Protein AF-A0A3B8Z6B5-F1 (afdb_monomer)

Radius of gyration: 19.84 Å; Cα contacts (8 Å, |Δi|>4): 129; chains: 1; bounding box: 54×41×49 Å

Structure (mmCIF, N/CA/C/O backbone):
data_AF-A0A3B8Z6B5-F1
#
_entry.id   AF-A0A3B8Z6B5-F1
#
loop_
_atom_site.group_PDB
_atom_site.id
_atom_site.type_symbol
_atom_site.label_atom_id
_atom_site.label_alt_id
_atom_site.label_comp_id
_atom_site.label_asym_id
_atom_site.label_entity_id
_atom_site.label_seq_id
_atom_site.pdbx_PDB_ins_code
_atom_site.Cartn_x
_atom_site.Cartn_y
_atom_site.Cartn_z
_atom_site.occupancy
_atom_site.B_iso_or_equiv
_atom_site.auth_seq_id
_atom_site.auth_comp_id
_atom_site.auth_asym_id
_atom_site.auth_atom_id
_atom_site.pdbx_PDB_model_num
ATOM 1 N N . MET A 1 1 ? -15.706 -5.676 -3.535 1.00 61.31 1 MET A N 1
ATOM 2 C CA . MET A 1 1 ? -16.116 -7.098 -3.454 1.00 61.31 1 MET A CA 1
ATOM 3 C C . MET A 1 1 ? -15.488 -7.810 -2.257 1.00 61.31 1 MET A C 1
ATOM 5 O O . MET A 1 1 ? -16.247 -8.279 -1.426 1.00 61.31 1 MET A O 1
ATOM 9 N N . LEU A 1 2 ? -14.161 -7.797 -2.070 1.00 80.50 2 LEU A N 1
ATOM 10 C CA . LEU A 1 2 ? -13.536 -8.385 -0.868 1.00 80.50 2 LEU A CA 1
ATOM 11 C C . LEU A 1 2 ? -13.937 -7.694 0.450 1.00 80.50 2 LEU A C 1
ATOM 13 O O . LEU A 1 2 ? -14.230 -8.382 1.418 1.00 80.50 2 LEU A O 1
ATOM 17 N N . CYS A 1 3 ? -14.036 -6.357 0.493 1.00 80.69 3 CYS A N 1
ATOM 18 C CA . CYS A 1 3 ? -14.502 -5.658 1.704 1.00 80.69 3 CYS A CA 1
ATOM 19 C C . CYS A 1 3 ? -15.903 -6.103 2.132 1.00 80.69 3 CYS A C 1
ATOM 21 O O . CYS A 1 3 ? -16.127 -6.337 3.308 1.00 80.69 3 CYS A O 1
ATOM 23 N N . SER A 1 4 ? -16.827 -6.268 1.180 1.00 81.50 4 SER A N 1
ATOM 24 C CA . SER A 1 4 ? -18.154 -6.806 1.489 1.00 81.50 4 SER A CA 1
ATOM 25 C C . SER A 1 4 ? -18.060 -8.254 1.954 1.00 81.50 4 SER A C 1
ATOM 27 O O . SER A 1 4 ? -18.648 -8.565 2.973 1.00 81.50 4 SER A O 1
ATOM 29 N N . PHE A 1 5 ? -17.252 -9.105 1.317 1.00 85.31 5 PHE A N 1
ATOM 30 C CA . PHE A 1 5 ? -17.052 -10.479 1.789 1.00 85.31 5 PHE A CA 1
ATOM 31 C C . PHE A 1 5 ? -16.578 -10.552 3.256 1.00 85.31 5 PHE A C 1
ATOM 33 O O . PHE A 1 5 ? -17.102 -11.354 4.018 1.00 85.31 5 PHE A O 1
ATOM 40 N N . TYR A 1 6 ? -15.645 -9.688 3.677 1.00 86.25 6 TYR A N 1
ATOM 41 C CA . TYR A 1 6 ? -15.136 -9.673 5.056 1.00 86.25 6 TYR A CA 1
ATOM 42 C C . TYR A 1 6 ? -16.019 -8.917 6.069 1.00 86.25 6 TYR A C 1
ATOM 44 O O . TYR A 1 6 ? -15.895 -9.169 7.264 1.00 86.25 6 TYR A O 1
ATOM 52 N N . LEU A 1 7 ? -16.877 -7.987 5.630 1.00 82.81 7 LEU A N 1
ATOM 53 C CA . LEU A 1 7 ? -17.660 -7.098 6.512 1.00 82.81 7 LEU A CA 1
ATOM 54 C C . LEU A 1 7 ? -19.180 -7.325 6.454 1.00 82.81 7 LEU A C 1
ATOM 56 O O . LEU A 1 7 ? -19.905 -6.725 7.242 1.00 82.81 7 LEU A O 1
ATOM 60 N N . SER A 1 8 ? -19.673 -8.169 5.541 1.00 75.25 8 SER A N 1
ATOM 61 C CA . SER A 1 8 ? -21.105 -8.312 5.221 1.00 75.25 8 SER A CA 1
ATOM 62 C C . SER A 1 8 ? -21.991 -8.653 6.417 1.00 75.25 8 SER A C 1
ATOM 64 O O . SER A 1 8 ? -23.180 -8.350 6.370 1.00 75.25 8 SER A O 1
ATOM 66 N N . GLU A 1 9 ? -21.466 -9.311 7.449 1.00 70.19 9 GLU A N 1
ATOM 67 C CA . GLU A 1 9 ? -22.266 -9.666 8.628 1.00 70.19 9 GLU A CA 1
ATOM 68 C C . GLU A 1 9 ? -22.313 -8.563 9.690 1.00 70.19 9 GLU A C 1
ATOM 70 O O . GLU A 1 9 ? -23.206 -8.566 10.532 1.00 70.19 9 GLU A O 1
ATOM 75 N N . THR A 1 10 ? -21.375 -7.614 9.670 1.00 72.19 10 THR A N 1
ATOM 76 C CA . THR A 1 10 ? -21.181 -6.660 10.774 1.00 72.19 10 THR A CA 1
ATOM 77 C C . THR A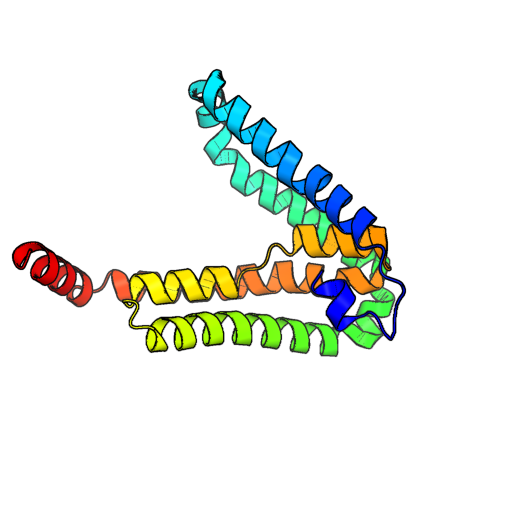 1 10 ? -21.439 -5.212 10.382 1.00 72.19 10 THR A C 1
ATOM 79 O O . THR A 1 10 ? -21.802 -4.410 11.242 1.00 72.19 10 THR A O 1
ATOM 82 N N . VAL A 1 11 ? -21.278 -4.856 9.103 1.00 78.62 11 VAL A N 1
ATOM 83 C CA . VAL A 1 11 ? -21.430 -3.481 8.611 1.00 78.62 11 VAL A CA 1
ATOM 84 C C . VAL A 1 11 ? -22.088 -3.483 7.232 1.00 78.62 11 VAL A C 1
ATOM 86 O O . VAL A 1 11 ? -21.714 -4.254 6.350 1.00 78.62 11 VAL A O 1
ATOM 89 N N . ALA A 1 12 ? -23.049 -2.581 7.012 1.00 77.69 12 ALA A N 1
ATOM 90 C CA . ALA A 1 12 ? -23.616 -2.360 5.686 1.00 77.69 12 ALA A CA 1
ATOM 91 C C . ALA A 1 12 ? -22.547 -1.762 4.753 1.00 77.69 12 ALA A C 1
ATOM 93 O O . ALA A 1 12 ? -22.037 -0.673 5.005 1.00 77.69 12 ALA A O 1
ATOM 94 N N . VAL A 1 13 ? -22.202 -2.476 3.678 1.00 81.88 13 VAL A N 1
ATOM 95 C CA . VAL A 1 13 ? -21.184 -2.046 2.706 1.00 81.88 13 VAL A CA 1
ATOM 96 C C . VAL A 1 13 ? -21.843 -1.667 1.384 1.00 81.88 13 VAL A C 1
ATOM 98 O O . VAL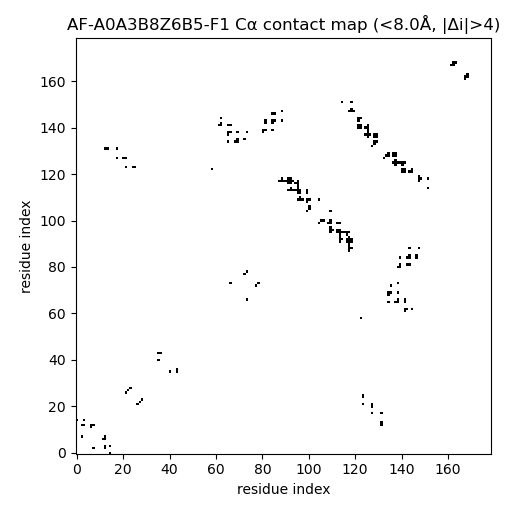 A 1 13 ? -22.374 -2.531 0.683 1.00 81.88 13 VAL A O 1
ATOM 101 N N . ASP A 1 14 ? -21.736 -0.396 0.992 1.00 87.00 14 ASP A N 1
ATOM 102 C CA . ASP A 1 14 ? -22.133 0.068 -0.341 1.00 87.00 14 ASP A CA 1
ATOM 103 C C . ASP A 1 14 ? -21.086 -0.336 -1.391 1.00 87.00 14 ASP A C 1
ATOM 105 O O . ASP A 1 14 ? -20.176 0.410 -1.754 1.00 87.00 14 ASP A O 1
ATOM 109 N N . THR A 1 15 ? -21.187 -1.579 -1.862 1.00 87.50 15 THR A N 1
ATOM 110 C CA . THR A 1 15 ? -20.218 -2.152 -2.808 1.00 87.50 15 THR A CA 1
ATOM 111 C C . THR A 1 15 ? -20.146 -1.407 -4.135 1.00 87.50 15 THR A C 1
ATOM 113 O O . THR A 1 15 ? -19.053 -1.273 -4.693 1.00 87.50 15 THR A O 1
ATOM 116 N N . LEU A 1 16 ? -21.291 -0.945 -4.640 1.00 90.19 16 LEU A N 1
ATOM 117 C CA . LEU A 1 16 ? -21.377 -0.260 -5.921 1.00 90.19 16 LEU A CA 1
ATOM 118 C C . LEU A 1 16 ? -20.874 1.177 -5.784 1.00 90.19 16 LEU A C 1
ATOM 120 O O . LEU A 1 16 ? -20.071 1.605 -6.612 1.00 90.19 16 LEU A O 1
ATOM 124 N 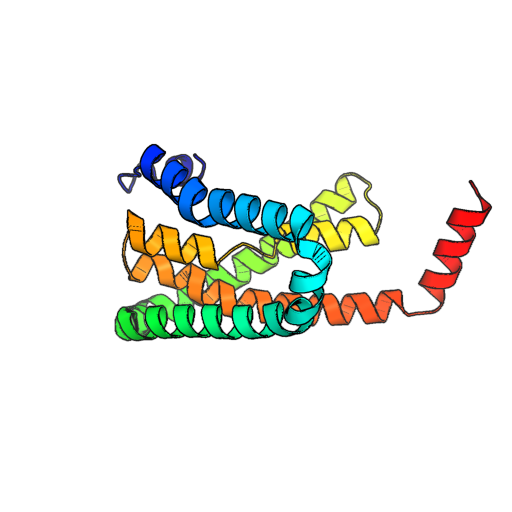N . GLY A 1 17 ? -21.235 1.872 -4.701 1.00 90.75 17 GLY A N 1
ATOM 125 C CA . GLY A 1 17 ? -20.665 3.173 -4.364 1.00 90.75 17 GLY A CA 1
ATOM 126 C C . GLY A 1 17 ? -19.146 3.116 -4.222 1.00 90.75 17 GLY A C 1
ATOM 127 O O . GLY A 1 17 ? -18.446 3.887 -4.875 1.00 90.75 17 GLY A O 1
ATOM 128 N N . MET A 1 18 ? -18.606 2.147 -3.474 1.00 91.38 18 MET A N 1
ATOM 129 C CA . MET A 1 18 ? -17.153 1.976 -3.339 1.00 91.38 18 MET A CA 1
ATOM 130 C C . MET A 1 18 ? -16.462 1.739 -4.689 1.00 91.38 18 MET A C 1
ATOM 132 O O . MET A 1 18 ? -15.394 2.296 -4.935 1.00 91.38 18 MET A O 1
ATOM 136 N N . LEU A 1 19 ? -17.053 0.935 -5.581 1.00 92.56 19 LEU A N 1
AT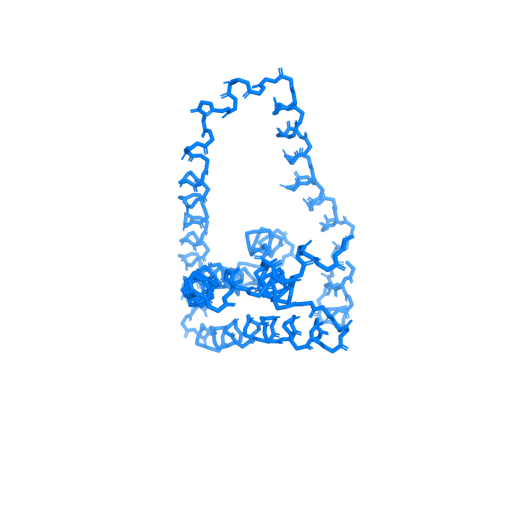OM 137 C CA . LEU A 1 19 ? -16.502 0.689 -6.919 1.00 92.56 19 LEU A CA 1
ATOM 138 C C . LEU A 1 19 ? -16.488 1.965 -7.777 1.00 92.56 19 LEU A C 1
ATOM 140 O O . LEU A 1 19 ? -15.491 2.248 -8.452 1.00 92.56 19 LEU A O 1
ATOM 144 N N . LEU A 1 20 ? -17.573 2.744 -7.740 1.00 93.56 20 LEU A N 1
ATOM 145 C CA . LEU A 1 20 ? -17.662 4.025 -8.439 1.00 93.56 20 LEU A CA 1
ATOM 146 C C . LEU A 1 20 ? -16.641 5.026 -7.892 1.00 93.56 20 LEU A C 1
ATOM 148 O O . LEU A 1 20 ? -15.924 5.644 -8.677 1.00 93.56 20 LEU A O 1
ATOM 152 N N . SER A 1 21 ? -16.498 5.122 -6.571 1.00 92.25 21 SER A N 1
ATOM 153 C CA . SER A 1 21 ? -15.500 5.987 -5.943 1.00 92.25 21 SER A CA 1
ATOM 154 C C . SER A 1 21 ? -14.075 5.587 -6.294 1.00 92.25 21 SER A C 1
ATOM 156 O O . SER A 1 21 ? -13.278 6.455 -6.629 1.00 92.25 21 SER A O 1
ATOM 158 N N . ILE A 1 22 ? -13.736 4.292 -6.306 1.00 93.06 22 ILE A N 1
ATOM 159 C CA . ILE A 1 22 ? -12.417 3.833 -6.780 1.00 93.06 22 ILE A CA 1
ATOM 160 C C . ILE A 1 22 ? -12.191 4.274 -8.230 1.00 93.06 22 ILE A C 1
ATOM 162 O O . ILE A 1 22 ? -11.121 4.777 -8.572 1.00 93.06 22 ILE A O 1
ATOM 166 N N . SER A 1 23 ? -13.207 4.127 -9.081 1.00 93.88 23 SER A N 1
ATOM 167 C CA . SER A 1 23 ? -13.121 4.530 -10.486 1.00 93.88 23 SER A CA 1
ATOM 168 C C . SER A 1 23 ? -12.889 6.041 -10.626 1.00 93.88 23 SER A C 1
ATOM 170 O O . SER A 1 23 ? -12.048 6.471 -11.411 1.00 93.88 23 SER A O 1
ATOM 172 N N . GLN A 1 24 ? -13.575 6.860 -9.831 1.00 94.00 24 GLN A N 1
ATOM 173 C CA . GLN A 1 24 ? -13.431 8.317 -9.864 1.00 94.00 24 GLN A CA 1
ATOM 174 C C . GLN A 1 24 ? -12.118 8.807 -9.242 1.00 94.00 24 GLN A C 1
ATOM 176 O O . GLN A 1 24 ? -11.490 9.709 -9.787 1.00 94.00 24 GLN A O 1
ATOM 181 N N . ILE A 1 25 ? -11.693 8.223 -8.121 1.00 91.62 25 ILE A N 1
ATOM 182 C CA . ILE A 1 25 ? -10.509 8.654 -7.363 1.00 91.62 25 ILE A CA 1
ATOM 183 C C . ILE A 1 25 ? -9.214 8.146 -8.011 1.00 91.62 25 ILE A C 1
ATOM 185 O O . ILE A 1 25 ? -8.188 8.814 -7.921 1.00 91.62 25 ILE A O 1
ATOM 189 N N . VAL A 1 26 ? -9.240 6.979 -8.666 1.00 93.88 26 VAL A N 1
ATOM 190 C CA . VAL A 1 26 ? -8.036 6.334 -9.220 1.00 93.88 26 VAL A CA 1
ATOM 191 C C . VAL A 1 26 ? -8.084 6.242 -10.735 1.00 93.88 26 VAL A C 1
ATOM 193 O O . VAL A 1 26 ? -7.208 6.785 -11.404 1.00 93.88 26 VAL A O 1
ATOM 196 N N . LEU A 1 27 ? -9.089 5.560 -11.293 1.00 94.69 27 LEU A N 1
ATOM 197 C CA . LEU A 1 27 ? -9.088 5.213 -12.716 1.00 94.69 27 LEU A CA 1
ATOM 198 C C . LEU A 1 27 ? -9.124 6.465 -13.599 1.00 94.69 27 LEU A C 1
ATOM 200 O O . LEU A 1 27 ? -8.315 6.588 -14.515 1.00 94.69 27 LEU A O 1
ATOM 204 N N . VAL A 1 28 ? -10.018 7.410 -13.299 1.00 96.44 28 VAL A N 1
ATOM 205 C CA . VAL A 1 28 ? -10.150 8.653 -14.069 1.00 96.44 28 VAL A CA 1
ATOM 206 C C . VAL A 1 28 ? -8.851 9.483 -14.029 1.00 96.44 28 VAL A C 1
ATOM 208 O O . VAL A 1 28 ? -8.327 9.771 -15.106 1.00 96.44 28 VAL A O 1
ATOM 211 N N . PRO A 1 29 ? -8.257 9.817 -12.862 1.00 94.06 29 PRO A N 1
ATOM 212 C CA . PRO A 1 29 ? -6.987 10.544 -12.809 1.00 94.06 29 PRO A CA 1
ATOM 213 C C . PRO A 1 29 ? -5.821 9.822 -13.484 1.00 94.06 29 PRO A C 1
ATOM 215 O O . PRO A 1 29 ? -5.021 10.472 -14.153 1.00 94.06 29 PRO A O 1
ATOM 218 N N . VAL A 1 30 ? -5.726 8.494 -13.355 1.00 95.19 30 VAL A N 1
ATOM 219 C CA . VAL A 1 30 ? -4.656 7.709 -13.992 1.00 95.19 30 VAL A CA 1
ATOM 220 C C . VAL A 1 30 ? -4.787 7.735 -15.514 1.00 95.19 30 VAL A C 1
ATOM 222 O O . VAL A 1 30 ? -3.796 7.978 -16.202 1.00 95.19 30 VAL A O 1
ATOM 225 N N . VAL A 1 31 ? -5.995 7.545 -16.055 1.00 97.00 31 VAL A N 1
ATOM 226 C CA . VAL A 1 31 ? -6.234 7.617 -17.506 1.00 97.00 31 VAL A CA 1
ATOM 227 C C . VAL A 1 31 ? -5.954 9.024 -18.028 1.00 97.00 31 VAL A C 1
ATOM 229 O O . VAL A 1 31 ? -5.253 9.171 -19.026 1.00 97.00 31 VAL A O 1
ATOM 232 N N . LEU A 1 32 ? -6.429 10.065 -17.340 1.00 96.25 32 LEU A N 1
ATOM 233 C CA . LEU A 1 32 ? -6.151 11.451 -17.721 1.00 96.25 32 LEU A CA 1
ATOM 234 C C . LEU A 1 32 ? -4.650 11.761 -17.684 1.00 96.25 32 LEU A C 1
ATOM 236 O O . LEU A 1 32 ? -4.117 12.304 -18.649 1.00 96.25 32 LEU A O 1
ATOM 240 N N . GLY A 1 33 ? -3.955 11.376 -16.612 1.00 94.25 33 GLY A N 1
ATOM 241 C CA . GLY A 1 33 ? -2.508 11.547 -16.489 1.00 94.25 33 GLY A CA 1
ATOM 242 C C . GLY A 1 33 ? -1.738 10.803 -17.581 1.00 94.25 33 GLY A C 1
ATOM 243 O O . GLY A 1 33 ? -0.810 11.358 -18.166 1.00 94.25 33 GLY A O 1
ATOM 244 N N . SER A 1 34 ? -2.163 9.584 -17.920 1.00 95.31 34 SER A N 1
ATOM 245 C CA . SER A 1 34 ? -1.585 8.792 -19.009 1.00 95.31 34 SER A CA 1
ATOM 246 C C . SER A 1 34 ? -1.794 9.447 -20.379 1.00 95.31 34 SER A C 1
ATOM 248 O O . SER A 1 34 ? -0.844 9.551 -21.153 1.00 95.31 34 SER A O 1
ATOM 250 N N . LEU A 1 35 ? -2.995 9.966 -20.659 1.00 96.69 35 LEU A N 1
ATOM 251 C CA . LEU A 1 35 ? -3.285 10.698 -21.896 1.00 96.69 35 LEU A CA 1
ATOM 252 C C . LEU A 1 35 ? -2.459 11.986 -21.994 1.00 96.69 35 LEU A C 1
ATOM 254 O O . LEU A 1 35 ? -1.875 12.260 -23.040 1.00 96.69 35 LEU A O 1
ATOM 258 N N . ILE A 1 36 ? -2.355 12.753 -20.905 1.00 95.44 36 ILE A N 1
ATOM 259 C CA . ILE A 1 36 ? -1.505 13.952 -20.850 1.00 95.44 36 ILE A CA 1
ATOM 260 C C . ILE A 1 36 ? -0.044 13.576 -21.111 1.00 95.44 36 ILE A C 1
ATOM 262 O O . ILE A 1 36 ? 0.615 14.237 -21.909 1.00 95.44 36 ILE A O 1
ATOM 266 N N . ASN A 1 37 ? 0.456 12.501 -20.502 1.00 94.31 37 ASN A N 1
ATOM 267 C CA . ASN A 1 37 ? 1.816 12.030 -20.746 1.00 94.31 37 ASN A CA 1
ATOM 268 C C . ASN A 1 37 ? 2.031 11.582 -22.199 1.00 94.31 37 ASN A C 1
ATOM 270 O O . ASN A 1 37 ? 3.094 11.824 -22.758 1.00 94.31 37 ASN A O 1
ATOM 274 N N . HIS A 1 38 ? 1.021 10.981 -22.831 1.00 94.75 38 HIS A N 1
ATOM 275 C CA . HIS A 1 38 ? 1.094 10.566 -24.230 1.00 94.75 38 HIS A CA 1
ATOM 276 C C . HIS A 1 38 ? 1.153 11.762 -25.196 1.00 94.75 38 HIS A C 1
ATOM 278 O O . HIS A 1 38 ? 1.998 11.784 -26.088 1.00 94.75 38 HIS A O 1
ATOM 284 N N . TYR A 1 39 ? 0.295 12.773 -25.014 1.00 96.69 39 TYR A N 1
ATOM 285 C CA . TYR A 1 39 ? 0.197 13.911 -25.941 1.00 96.69 39 TYR A CA 1
ATOM 286 C C . TYR A 1 39 ? 1.140 15.078 -25.616 1.00 96.69 39 TYR A C 1
ATOM 288 O O . TYR A 1 39 ? 1.528 15.823 -26.513 1.00 96.69 39 TYR A O 1
ATOM 296 N N . ALA A 1 40 ? 1.513 15.256 -24.349 1.00 94.88 40 ALA A N 1
ATOM 297 C CA . ALA A 1 40 ? 2.316 16.375 -23.855 1.00 94.88 40 ALA A CA 1
ATOM 298 C C . ALA A 1 40 ? 3.558 15.902 -23.076 1.00 94.88 40 ALA A C 1
ATOM 300 O O . ALA A 1 40 ? 3.978 16.546 -22.113 1.00 94.88 40 ALA A O 1
ATOM 301 N N . HIS A 1 41 ? 4.171 14.796 -23.513 1.00 93.00 41 HIS A N 1
ATOM 302 C CA . HIS A 1 41 ? 5.332 14.161 -22.873 1.00 93.00 41 HIS A CA 1
ATOM 303 C C . HIS A 1 41 ? 6.439 15.154 -22.474 1.00 93.00 41 HIS A C 1
ATOM 305 O O . HIS A 1 41 ? 6.899 15.161 -21.335 1.00 93.00 41 HIS A O 1
ATOM 311 N N . SER A 1 42 ? 6.822 16.069 -23.375 1.00 91.12 42 SER A N 1
ATOM 312 C CA . SER A 1 42 ? 7.871 17.068 -23.115 1.00 91.12 42 SER A CA 1
ATOM 313 C C . SER A 1 42 ? 7.542 18.021 -21.959 1.00 91.12 42 SER A C 1
ATOM 315 O O . SER A 1 42 ? 8.450 18.502 -21.283 1.00 91.12 42 SER A O 1
ATOM 317 N N . ALA A 1 43 ? 6.257 18.303 -21.716 1.00 90.44 43 ALA A N 1
ATOM 318 C CA . ALA A 1 43 ? 5.829 19.086 -20.562 1.00 90.44 43 ALA A CA 1
ATOM 319 C C . ALA A 1 43 ? 5.899 18.252 -19.276 1.00 90.44 43 ALA A C 1
ATOM 321 O O . ALA A 1 43 ? 6.372 18.757 -18.262 1.00 90.44 43 ALA A O 1
ATOM 322 N N . VAL A 1 44 ? 5.496 16.976 -19.321 1.00 90.88 44 VAL A N 1
ATOM 323 C CA . VAL A 1 44 ? 5.542 16.067 -18.162 1.00 90.88 44 VAL A CA 1
ATOM 324 C C . VAL A 1 44 ? 6.973 15.846 -17.678 1.00 90.88 44 VAL A C 1
ATOM 326 O O . VAL A 1 44 ? 7.222 15.989 -16.482 1.00 90.88 44 VAL A O 1
ATOM 329 N N . LEU A 1 45 ? 7.929 15.633 -18.588 1.00 90.81 45 LEU A N 1
ATOM 330 C CA . LEU A 1 45 ? 9.355 15.490 -18.252 1.00 90.81 45 LEU A CA 1
ATOM 331 C C . LEU A 1 45 ? 9.902 16.671 -17.434 1.00 90.81 45 LEU A C 1
ATOM 333 O O . LEU A 1 45 ? 10.788 16.507 -16.600 1.00 90.81 45 LEU A O 1
ATOM 337 N N . ARG A 1 46 ? 9.364 17.881 -17.640 1.00 92.12 46 ARG A N 1
ATOM 338 C CA . ARG A 1 46 ? 9.782 19.073 -16.889 1.00 92.12 46 ARG A CA 1
ATOM 339 C C . ARG A 1 46 ? 9.358 19.025 -15.418 1.00 92.12 46 ARG A C 1
ATOM 341 O O . ARG A 1 46 ? 10.018 19.636 -14.580 1.00 92.12 46 ARG A O 1
ATOM 348 N N . PHE A 1 47 ? 8.264 18.329 -15.115 1.00 89.31 47 PHE A N 1
ATOM 349 C CA . PHE A 1 47 ? 7.697 18.221 -13.770 1.00 89.31 47 PHE A CA 1
ATOM 350 C C . PHE A 1 47 ? 7.967 16.870 -13.103 1.00 89.31 47 PHE A C 1
ATOM 352 O O . PHE A 1 47 ? 7.777 16.763 -11.895 1.00 89.31 47 PHE A O 1
ATOM 359 N N . GLU A 1 48 ? 8.434 15.865 -13.846 1.00 89.38 48 GLU A N 1
ATOM 360 C CA . GLU A 1 48 ? 8.647 14.495 -13.366 1.00 89.38 48 GLU A CA 1
ATOM 361 C C . GLU A 1 48 ? 9.469 14.435 -12.073 1.00 89.38 48 GLU A C 1
ATOM 363 O O . GLU A 1 48 ? 9.090 13.740 -11.135 1.00 89.38 48 GLU A O 1
ATOM 368 N N . SER A 1 49 ? 10.530 15.239 -11.964 1.00 89.50 49 SER A N 1
ATOM 369 C CA . SER A 1 49 ? 11.376 15.298 -10.764 1.00 89.50 49 SER A CA 1
ATOM 370 C C . SER A 1 49 ? 10.673 15.870 -9.525 1.00 89.50 49 SER A C 1
ATOM 372 O O . SER A 1 49 ? 11.085 15.587 -8.400 1.00 89.50 49 SER A O 1
ATOM 374 N N . TRP A 1 50 ? 9.603 16.649 -9.705 1.00 92.69 50 TRP A N 1
ATOM 375 C CA . TRP A 1 50 ? 8.824 17.256 -8.622 1.00 92.69 50 TRP A CA 1
ATOM 376 C C . TRP A 1 50 ? 7.643 16.387 -8.178 1.00 92.69 50 TRP A C 1
ATOM 378 O O . TRP A 1 50 ? 7.211 16.495 -7.027 1.00 92.69 50 TRP A O 1
ATOM 388 N N . LEU A 1 51 ? 7.124 15.518 -9.054 1.00 89.81 51 LEU A N 1
ATOM 389 C CA . LEU A 1 51 ? 5.949 14.683 -8.774 1.00 89.81 51 LEU A CA 1
ATOM 390 C C . LEU A 1 51 ? 6.103 13.805 -7.516 1.00 89.81 51 LEU A C 1
ATOM 392 O O . LEU A 1 51 ? 5.159 13.782 -6.716 1.00 89.81 51 LEU A O 1
ATOM 396 N N . PRO A 1 52 ? 7.249 13.133 -7.262 1.00 88.38 52 PRO A N 1
ATOM 397 C CA . PRO A 1 52 ? 7.430 12.346 -6.044 1.00 88.38 52 PRO A CA 1
ATOM 398 C C . PRO A 1 52 ? 7.340 13.207 -4.782 1.00 88.38 52 PRO A C 1
ATOM 400 O O . PRO A 1 52 ? 6.605 12.873 -3.854 1.00 88.38 52 PRO A O 1
ATOM 403 N N . SER A 1 53 ? 8.024 14.354 -4.766 1.00 89.44 53 SER A N 1
ATOM 404 C CA . SER A 1 53 ? 8.048 15.266 -3.618 1.00 89.44 53 SER A CA 1
ATOM 405 C C . SER A 1 53 ? 6.662 15.828 -3.307 1.00 89.44 53 SER A C 1
ATOM 407 O O . SER A 1 53 ? 6.242 15.832 -2.152 1.00 89.44 53 SER A O 1
ATOM 409 N N . ILE A 1 54 ? 5.917 16.245 -4.337 1.00 92.75 54 ILE A N 1
ATOM 410 C CA . ILE A 1 54 ? 4.540 16.733 -4.183 1.00 92.75 54 ILE A CA 1
ATOM 411 C C . ILE A 1 54 ? 3.640 15.622 -3.627 1.00 92.75 54 ILE A C 1
ATOM 413 O O . ILE A 1 54 ? 2.872 15.861 -2.697 1.00 92.75 54 ILE A O 1
ATOM 417 N N . SER A 1 55 ? 3.775 14.397 -4.141 1.00 89.12 55 SER A N 1
ATOM 418 C CA . SER A 1 55 ? 2.994 13.244 -3.677 1.00 89.12 55 SER A CA 1
ATOM 419 C C . SER A 1 55 ? 3.253 12.938 -2.199 1.00 89.12 55 SER A C 1
ATOM 421 O O . SER A 1 55 ? 2.303 12.715 -1.448 1.00 89.12 55 SER A O 1
ATOM 423 N N . ILE A 1 56 ? 4.519 12.993 -1.763 1.00 87.56 56 ILE A N 1
ATOM 424 C CA . ILE A 1 56 ? 4.914 12.807 -0.358 1.00 87.56 56 ILE A CA 1
ATOM 425 C C . ILE A 1 56 ? 4.292 13.890 0.533 1.00 87.56 56 ILE A C 1
ATOM 427 O O . ILE A 1 56 ? 3.730 13.578 1.580 1.00 87.56 56 ILE A O 1
ATOM 431 N N . VAL A 1 57 ? 4.338 15.159 0.122 1.00 91.12 57 VAL A N 1
ATOM 432 C CA . VAL A 1 57 ? 3.735 16.255 0.901 1.00 91.12 57 VAL A CA 1
ATOM 433 C C . VAL A 1 57 ? 2.223 16.067 1.039 1.00 91.12 57 VAL A C 1
ATOM 435 O O . VAL A 1 57 ? 1.689 16.195 2.141 1.00 91.12 57 VAL A O 1
ATOM 438 N N . ILE A 1 58 ? 1.534 15.716 -0.050 1.00 91.06 58 ILE A N 1
ATOM 439 C CA . ILE A 1 58 ? 0.083 15.495 -0.042 1.00 91.06 58 ILE A CA 1
ATOM 440 C C . ILE A 1 58 ? -0.286 14.331 0.882 1.00 91.06 58 ILE A C 1
ATOM 442 O O . ILE A 1 58 ? -1.180 14.483 1.715 1.00 91.06 58 ILE A O 1
ATOM 446 N N . ILE A 1 59 ? 0.395 13.183 0.780 1.00 86.50 59 ILE A N 1
ATOM 447 C CA . ILE A 1 59 ? 0.056 12.029 1.623 1.00 86.50 59 ILE A CA 1
ATOM 448 C C . ILE A 1 59 ? 0.347 12.307 3.101 1.00 86.50 59 ILE A C 1
ATOM 450 O O . ILE A 1 59 ? -0.472 11.960 3.949 1.00 86.50 59 ILE A O 1
ATOM 454 N N . LEU A 1 60 ? 1.446 12.999 3.425 1.00 88.56 60 LEU A N 1
ATOM 455 C CA . LEU A 1 60 ? 1.750 13.405 4.800 1.00 88.56 60 LEU A CA 1
ATOM 456 C C . LEU A 1 60 ? 0.685 14.350 5.362 1.00 88.56 60 LEU A C 1
ATOM 458 O O . LEU A 1 60 ? 0.288 14.202 6.517 1.00 88.56 60 LEU A O 1
ATOM 462 N N . LEU A 1 61 ? 0.180 15.277 4.546 1.00 91.19 61 LEU A N 1
ATOM 463 C CA . LEU A 1 61 ? -0.904 16.175 4.933 1.00 91.19 61 LEU A CA 1
ATOM 464 C C . LEU A 1 61 ? -2.211 15.410 5.191 1.00 91.19 61 LEU A C 1
ATOM 466 O O . LEU A 1 61 ? -2.856 15.639 6.212 1.00 91.19 61 LEU A O 1
ATOM 470 N N . ILE A 1 62 ? -2.575 14.458 4.326 1.00 88.50 62 ILE A N 1
ATOM 471 C CA . ILE A 1 62 ? -3.751 13.594 4.527 1.00 88.50 62 ILE A CA 1
ATOM 472 C C . ILE A 1 62 ? -3.623 12.796 5.834 1.00 88.50 62 ILE A C 1
ATOM 474 O O . ILE A 1 62 ? -4.556 12.778 6.637 1.00 88.50 62 ILE A O 1
ATOM 478 N N . ILE A 1 63 ? -2.463 12.177 6.081 1.00 86.50 63 ILE A N 1
ATOM 479 C CA . ILE A 1 63 ? -2.191 11.423 7.315 1.00 86.50 63 ILE A CA 1
ATOM 480 C C . ILE A 1 63 ? -2.324 12.334 8.539 1.00 86.50 63 ILE A C 1
ATOM 482 O O . ILE A 1 63 ? -2.999 11.966 9.500 1.00 86.50 63 ILE A O 1
ATOM 486 N N . ALA A 1 64 ? -1.719 13.525 8.502 1.00 90.06 64 ALA A N 1
ATOM 487 C CA . ALA A 1 64 ? -1.774 14.481 9.602 1.00 90.06 64 ALA A CA 1
ATOM 488 C C . ALA A 1 64 ? -3.216 14.899 9.925 1.00 90.06 64 ALA A C 1
ATOM 490 O O . ALA A 1 64 ? -3.590 14.932 11.095 1.00 90.06 64 ALA A O 1
ATOM 491 N N . ILE A 1 65 ? -4.042 15.148 8.902 1.00 89.94 65 ILE A N 1
ATOM 492 C CA . ILE A 1 65 ? -5.463 15.476 9.072 1.00 89.94 65 ILE A CA 1
ATOM 493 C C . ILE A 1 65 ? -6.215 14.312 9.727 1.00 89.94 65 ILE A C 1
ATOM 495 O O . ILE A 1 65 ? -6.925 14.524 10.708 1.00 89.94 65 ILE A O 1
ATOM 499 N N . ILE A 1 66 ? -6.042 13.080 9.236 1.00 88.62 66 ILE A N 1
ATOM 500 C CA . ILE A 1 66 ? -6.725 11.901 9.794 1.00 88.62 66 ILE A CA 1
ATOM 501 C C . ILE A 1 66 ? -6.339 11.692 11.260 1.00 88.62 66 ILE A C 1
ATOM 503 O O . ILE A 1 66 ? -7.213 11.474 12.099 1.00 88.62 66 ILE A O 1
ATOM 507 N N . VAL A 1 67 ? -5.048 11.787 11.580 1.00 87.81 67 VAL A N 1
ATOM 508 C CA . VAL A 1 67 ? -4.543 11.626 12.949 1.00 87.81 67 VAL A CA 1
ATOM 509 C C . VAL A 1 67 ? -5.058 12.738 13.861 1.00 87.81 67 VAL A C 1
ATOM 511 O O . VAL A 1 67 ? -5.509 12.447 14.966 1.00 87.81 67 VAL A O 1
ATOM 514 N N . ALA A 1 68 ? -5.046 13.994 13.408 1.00 90.19 68 ALA A N 1
ATOM 515 C CA . ALA A 1 68 ? -5.533 15.122 14.198 1.00 90.19 68 ALA A CA 1
ATOM 516 C C . ALA A 1 68 ? -7.026 14.978 14.534 1.00 90.19 68 ALA A C 1
ATOM 518 O O . ALA A 1 68 ? -7.416 15.123 15.695 1.00 90.19 68 ALA A O 1
ATOM 519 N N . LEU A 1 69 ? -7.845 14.629 13.535 1.00 88.81 69 LEU A N 1
ATOM 520 C CA . LEU A 1 69 ? -9.293 14.471 13.689 1.00 88.81 69 LEU A CA 1
ATOM 521 C C . LEU A 1 69 ? -9.691 13.265 14.552 1.00 88.81 69 LEU A C 1
ATOM 523 O O . LEU A 1 69 ? -10.777 13.273 15.119 1.00 88.81 69 LEU A O 1
ATOM 527 N N . ASN A 1 70 ? -8.831 12.247 14.667 1.00 88.25 70 ASN A N 1
ATOM 528 C CA . ASN A 1 70 ? -9.125 10.999 15.388 1.00 88.25 70 ASN A CA 1
ATOM 529 C C . ASN A 1 70 ? -8.137 10.733 16.539 1.00 88.25 70 ASN A C 1
ATOM 531 O O . ASN A 1 70 ? -7.875 9.587 16.908 1.00 88.25 70 ASN A O 1
ATOM 535 N N . SER A 1 71 ? -7.552 11.796 17.094 1.00 87.38 71 SER A N 1
ATOM 536 C CA . SER A 1 71 ? -6.504 11.713 18.119 1.00 87.38 71 SER A CA 1
ATOM 537 C C . SER A 1 71 ? -6.963 11.015 19.403 1.00 87.38 71 SER A C 1
ATOM 539 O O . SER A 1 71 ? -6.186 10.275 19.998 1.00 87.38 71 SER A O 1
ATOM 541 N N . GLN A 1 72 ? -8.227 11.181 19.804 1.00 87.94 72 GLN A N 1
ATOM 542 C CA . GLN A 1 72 ? -8.792 10.493 20.971 1.00 87.94 72 GLN A CA 1
ATOM 543 C C . GLN A 1 72 ? -8.862 8.977 20.751 1.00 87.94 72 GLN A C 1
ATOM 545 O O . GLN A 1 72 ? -8.365 8.210 21.570 1.00 87.94 72 GLN A O 1
ATOM 550 N N . GLN A 1 73 ? -9.382 8.540 19.603 1.00 86.12 73 GLN A N 1
ATOM 551 C CA . GLN A 1 73 ? -9.460 7.121 19.245 1.00 86.12 73 GLN A CA 1
ATOM 552 C C . GLN A 1 73 ? -8.065 6.509 19.091 1.00 86.12 73 GLN A C 1
ATOM 554 O O . GLN A 1 73 ? -7.847 5.349 19.436 1.00 86.12 73 GLN A O 1
ATOM 559 N N . LEU A 1 74 ? -7.090 7.291 18.621 1.00 84.00 74 LEU A N 1
ATOM 560 C CA . LEU A 1 74 ? -5.703 6.847 18.543 1.00 84.00 74 LEU A CA 1
ATOM 561 C C . LEU A 1 74 ? -5.114 6.530 19.928 1.00 84.00 74 LEU A C 1
ATOM 563 O O . LEU A 1 74 ? -4.308 5.612 20.039 1.00 84.00 74 LEU A O 1
ATOM 567 N N . LEU A 1 75 ? -5.525 7.227 20.990 1.00 84.50 75 LEU A N 1
ATOM 568 C CA . LEU A 1 75 ? -5.078 6.909 22.351 1.00 84.50 75 LEU A CA 1
ATOM 569 C C . LEU A 1 75 ? -5.684 5.601 22.868 1.00 84.50 75 LEU A C 1
ATOM 571 O O . LEU A 1 75 ? -5.019 4.865 23.592 1.00 84.50 75 LEU A O 1
ATOM 575 N N . GLU A 1 76 ? -6.919 5.295 22.476 1.00 84.38 76 GLU A N 1
ATOM 576 C CA . GLU A 1 76 ? -7.643 4.112 22.949 1.00 84.38 76 GLU A CA 1
ATOM 577 C C . GLU A 1 76 ? -7.238 2.833 22.205 1.00 84.38 76 GLU A C 1
ATOM 579 O O . GLU A 1 76 ? -6.966 1.808 22.829 1.00 84.38 76 GLU A O 1
ATOM 584 N N . VAL A 1 77 ? -7.175 2.879 20.868 1.00 84.00 77 VAL A N 1
ATOM 585 C CA . VAL A 1 77 ? -6.944 1.691 20.022 1.00 84.00 77 VAL A CA 1
ATOM 586 C C . VAL A 1 77 ? -5.669 1.767 19.182 1.00 84.00 77 VAL A C 1
ATOM 588 O O . VAL A 1 77 ? -5.360 0.834 18.435 1.00 84.00 77 VAL A O 1
ATOM 591 N N . GLY A 1 78 ? -4.895 2.850 19.283 1.00 85.75 78 GLY A N 1
ATOM 592 C CA . GLY A 1 78 ? -3.759 3.105 18.395 1.00 85.75 78 GLY A CA 1
ATOM 593 C C . GLY A 1 78 ? -2.626 2.099 18.518 1.00 85.75 78 GLY A C 1
ATOM 594 O O . GLY A 1 78 ? -2.092 1.687 17.492 1.00 85.75 78 GLY A O 1
ATOM 595 N N . LEU A 1 79 ? -2.289 1.640 19.729 1.00 89.81 79 LEU A N 1
ATOM 596 C CA . LEU A 1 79 ? -1.225 0.644 19.905 1.00 89.81 79 LEU A CA 1
ATOM 597 C C . LEU A 1 79 ? -1.598 -0.697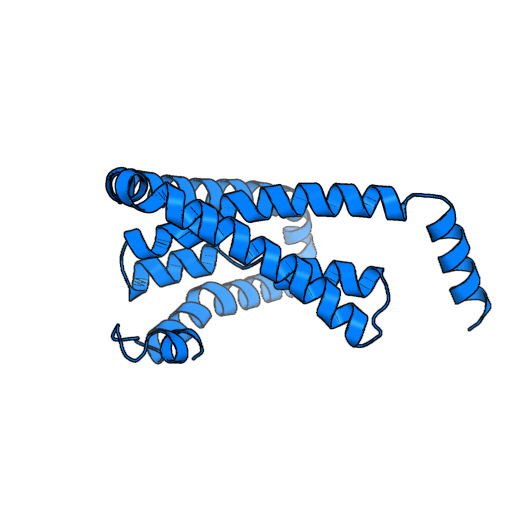 19.259 1.00 89.81 79 LEU A C 1
ATOM 599 O O . LEU A 1 79 ? -0.802 -1.269 18.516 1.00 89.81 79 LEU A O 1
ATOM 603 N N . LEU A 1 80 ? -2.825 -1.172 19.493 1.00 93.69 80 LEU A N 1
ATOM 604 C CA . LEU A 1 80 ? -3.325 -2.403 18.879 1.00 93.69 80 LEU A CA 1
ATOM 605 C C . LEU A 1 80 ? -3.386 -2.269 17.351 1.00 93.69 80 LEU A C 1
ATOM 607 O O . LEU A 1 80 ? -2.950 -3.167 16.633 1.00 93.69 80 LEU A O 1
ATOM 611 N N . THR A 1 81 ? -3.864 -1.124 16.859 1.00 93.12 81 THR A N 1
ATOM 612 C CA . THR A 1 81 ? -3.933 -0.826 15.423 1.00 93.12 81 THR A CA 1
ATOM 613 C C . THR A 1 81 ? -2.542 -0.791 14.794 1.00 93.12 81 THR A C 1
ATOM 615 O O . THR A 1 81 ? -2.345 -1.350 13.719 1.00 93.12 81 THR A O 1
ATOM 618 N N . LEU A 1 82 ? -1.558 -0.191 15.470 1.00 92.88 82 LEU A N 1
ATOM 619 C CA . LEU A 1 82 ? -0.173 -0.138 15.009 1.00 92.88 82 LEU A CA 1
ATOM 620 C C . LEU A 1 82 ? 0.431 -1.541 14.903 1.00 92.88 82 LEU A C 1
ATOM 622 O O . LEU A 1 82 ? 1.019 -1.874 13.877 1.00 92.88 82 LEU A O 1
ATOM 626 N N . ILE A 1 83 ? 0.248 -2.383 15.924 1.00 96.06 83 ILE A N 1
ATOM 627 C CA . ILE A 1 83 ? 0.714 -3.776 15.895 1.00 96.06 83 ILE A CA 1
ATOM 628 C C . ILE A 1 83 ? 0.053 -4.532 14.736 1.00 96.06 83 ILE A C 1
ATOM 630 O O . ILE A 1 83 ? 0.744 -5.202 13.969 1.00 96.06 83 ILE A O 1
ATOM 634 N N . ALA A 1 84 ? -1.263 -4.389 14.559 1.00 96.62 84 ALA A N 1
ATOM 635 C CA . ALA A 1 84 ? -1.991 -5.027 13.465 1.00 96.62 84 ALA A CA 1
ATOM 636 C C . ALA A 1 84 ? -1.483 -4.572 12.087 1.00 96.62 84 ALA A C 1
ATOM 638 O O . ALA A 1 84 ? -1.281 -5.400 11.203 1.00 96.62 84 ALA A O 1
ATOM 639 N N . VAL A 1 85 ? -1.214 -3.275 11.918 1.00 96.56 85 VAL A N 1
ATOM 640 C CA . VAL A 1 85 ? -0.639 -2.687 10.699 1.00 96.56 85 VAL A CA 1
ATOM 641 C C . VAL A 1 85 ? 0.744 -3.263 10.393 1.00 96.56 85 VAL A C 1
ATOM 643 O O . VAL A 1 85 ? 1.000 -3.665 9.255 1.00 96.56 85 VAL A O 1
ATOM 646 N N . ILE A 1 86 ? 1.617 -3.345 11.401 1.00 97.19 86 ILE A N 1
ATOM 647 C CA . ILE A 1 86 ? 2.966 -3.903 11.259 1.00 97.19 86 ILE A CA 1
ATOM 648 C C . ILE A 1 86 ? 2.884 -5.366 10.828 1.00 97.19 86 ILE A C 1
ATOM 650 O O . ILE A 1 86 ? 3.517 -5.762 9.849 1.00 97.19 86 ILE A O 1
ATOM 654 N N . LEU A 1 87 ? 2.074 -6.161 11.530 1.00 98.06 87 LEU A N 1
ATOM 655 C CA . LEU A 1 87 ? 1.894 -7.576 11.223 1.00 98.06 87 LEU A CA 1
ATOM 656 C C . LEU A 1 87 ? 1.294 -7.775 9.832 1.00 98.06 87 LEU A C 1
ATOM 658 O O . LEU A 1 87 ? 1.789 -8.608 9.082 1.00 98.06 87 LEU A O 1
ATOM 662 N N . HIS A 1 88 ? 0.289 -6.988 9.447 1.00 97.94 88 HIS A N 1
ATOM 663 C CA . HIS A 1 88 ? -0.320 -7.070 8.121 1.00 97.94 88 HIS A CA 1
ATOM 664 C C . HIS A 1 88 ? 0.700 -6.796 7.008 1.00 97.94 88 HIS A C 1
ATOM 666 O O . HIS A 1 88 ? 0.777 -7.551 6.040 1.00 97.94 88 HIS A O 1
ATOM 672 N N . ASN A 1 89 ? 1.532 -5.759 7.162 1.00 98.12 89 ASN A N 1
ATOM 673 C CA . ASN A 1 89 ? 2.588 -5.448 6.199 1.00 98.12 89 ASN A CA 1
ATOM 674 C C . ASN A 1 89 ? 3.649 -6.558 6.139 1.00 98.12 89 ASN A C 1
ATOM 676 O O . ASN A 1 89 ? 4.005 -7.000 5.049 1.00 98.12 89 ASN A O 1
ATOM 680 N N . LEU A 1 90 ? 4.117 -7.052 7.289 1.00 97.44 90 LEU A N 1
ATOM 681 C CA . LEU A 1 90 ? 5.098 -8.139 7.338 1.00 97.44 90 LEU A CA 1
ATOM 682 C C . LEU A 1 90 ? 4.553 -9.435 6.733 1.00 97.44 90 LEU A C 1
ATOM 684 O O . LEU A 1 90 ? 5.278 -10.110 6.006 1.00 97.44 90 LEU A O 1
ATOM 688 N N . LEU A 1 91 ? 3.288 -9.769 6.981 1.00 98.06 91 LEU A N 1
ATOM 689 C CA . LEU A 1 91 ? 2.621 -10.915 6.363 1.00 98.06 91 LEU A CA 1
ATOM 690 C C . LEU A 1 91 ? 2.498 -10.742 4.848 1.00 98.06 91 LEU A C 1
ATOM 692 O O . LEU A 1 91 ? 2.738 -11.698 4.118 1.00 98.06 91 LEU A O 1
ATOM 696 N N . GLY A 1 92 ? 2.201 -9.536 4.362 1.00 97.75 92 GLY A N 1
ATOM 697 C CA . GLY A 1 92 ? 2.199 -9.244 2.929 1.00 97.75 92 GLY A CA 1
ATOM 698 C C . GLY A 1 92 ? 3.583 -9.420 2.295 1.00 97.75 92 GLY A C 1
ATOM 699 O O . GLY A 1 92 ? 3.726 -10.141 1.309 1.00 97.75 92 GLY A O 1
ATOM 700 N N . LEU A 1 93 ? 4.621 -8.838 2.904 1.00 97.12 93 LEU A N 1
ATOM 701 C CA . LEU A 1 93 ? 6.009 -8.933 2.433 1.00 97.12 93 LEU A CA 1
ATOM 702 C C . LEU A 1 93 ? 6.516 -10.385 2.433 1.00 97.12 93 LEU A C 1
ATOM 704 O O . LEU A 1 93 ? 7.020 -10.886 1.426 1.00 97.12 93 LEU A O 1
ATOM 708 N N . THR A 1 94 ? 6.379 -11.076 3.566 1.00 97.00 94 THR A N 1
ATOM 709 C CA . THR A 1 94 ? 6.851 -12.460 3.725 1.00 97.00 94 THR A CA 1
ATOM 710 C C . THR A 1 94 ? 6.011 -13.439 2.915 1.00 97.00 94 THR A C 1
ATOM 712 O O . THR A 1 94 ? 6.572 -14.307 2.254 1.00 97.00 94 THR A O 1
ATOM 715 N N . GLY A 1 95 ? 4.688 -13.275 2.894 1.00 97.94 95 GLY A N 1
ATOM 716 C CA . GLY A 1 95 ? 3.775 -14.081 2.093 1.00 97.94 95 GLY A CA 1
ATOM 717 C C . GLY A 1 95 ? 4.054 -13.936 0.601 1.00 97.94 95 GLY A C 1
ATOM 718 O O . GLY A 1 95 ? 4.246 -14.942 -0.076 1.00 97.94 95 GLY A O 1
ATOM 719 N N . GLY A 1 96 ? 4.179 -12.704 0.097 1.00 97.50 96 GLY A N 1
ATOM 720 C CA . GLY A 1 96 ? 4.531 -12.446 -1.301 1.00 97.50 96 GLY A CA 1
ATOM 721 C C . GLY A 1 96 ? 5.872 -13.074 -1.694 1.00 97.50 96 GLY A C 1
ATOM 722 O O . GLY A 1 96 ? 5.972 -13.719 -2.741 1.00 97.50 96 GLY A O 1
ATOM 723 N N . PHE A 1 97 ? 6.887 -12.980 -0.829 1.00 96.56 97 PHE A N 1
ATOM 724 C CA . PHE A 1 97 ? 8.180 -13.631 -1.056 1.00 96.56 97 PHE A CA 1
ATOM 725 C C . PHE A 1 97 ? 8.079 -15.165 -1.040 1.00 96.56 97 PHE A C 1
ATOM 727 O O . PHE A 1 97 ? 8.500 -15.828 -1.981 1.00 96.56 97 PHE A O 1
ATOM 734 N N . CYS A 1 98 ? 7.519 -15.754 0.015 1.00 97.50 98 CYS A N 1
ATOM 735 C CA . CYS A 1 98 ? 7.465 -17.206 0.177 1.00 97.50 98 CYS A CA 1
ATOM 736 C C . CYS A 1 98 ? 6.620 -17.871 -0.913 1.00 97.50 98 CYS A C 1
ATOM 738 O O . CYS A 1 98 ? 7.037 -18.878 -1.482 1.00 97.50 98 CYS A O 1
ATOM 740 N N . ILE A 1 99 ? 5.464 -17.287 -1.241 1.00 97.88 99 ILE A N 1
ATOM 741 C CA . ILE A 1 99 ? 4.578 -17.801 -2.286 1.00 97.88 99 ILE A CA 1
ATOM 742 C C . ILE A 1 99 ? 5.279 -17.720 -3.643 1.00 97.88 99 ILE A C 1
ATOM 744 O O . ILE A 1 99 ? 5.347 -18.722 -4.347 1.00 97.88 99 ILE A O 1
ATOM 748 N N . SER A 1 100 ? 5.885 -16.585 -4.002 1.00 96.75 100 SER A N 1
ATOM 749 C CA . SER A 1 100 ? 6.613 -16.486 -5.277 1.00 96.75 100 SER A CA 1
ATOM 750 C C . SER A 1 100 ? 7.772 -17.488 -5.376 1.00 96.75 100 SER A C 1
ATOM 752 O O . SER A 1 100 ? 7.954 -18.127 -6.414 1.00 96.75 100 SER A O 1
ATOM 754 N N . ARG A 1 101 ? 8.506 -17.734 -4.286 1.00 95.56 101 ARG A N 1
ATOM 755 C CA . ARG A 1 101 ? 9.537 -18.784 -4.258 1.00 95.56 101 ARG A CA 1
ATOM 756 C C . ARG A 1 101 ? 8.959 -20.187 -4.435 1.00 95.56 101 ARG A C 1
ATOM 758 O O . ARG A 1 101 ? 9.568 -20.987 -5.141 1.00 95.56 101 ARG A O 1
ATOM 765 N N . LEU A 1 102 ? 7.792 -20.472 -3.856 1.00 97.19 102 LEU A N 1
ATOM 766 C CA . LEU A 1 102 ? 7.099 -21.754 -4.020 1.00 97.19 102 LEU A CA 1
ATOM 767 C C . LEU A 1 102 ? 6.679 -22.005 -5.477 1.00 97.19 102 LEU A C 1
ATOM 769 O O . LEU A 1 102 ? 6.754 -23.135 -5.948 1.00 97.19 102 LEU A O 1
ATOM 773 N N . PHE A 1 103 ? 6.304 -20.953 -6.207 1.00 96.44 103 PHE A N 1
ATOM 774 C CA . PHE A 1 103 ? 5.967 -21.017 -7.635 1.00 96.44 103 PHE A CA 1
ATOM 775 C C . PHE A 1 103 ? 7.191 -20.995 -8.573 1.00 96.44 103 PHE A C 1
ATOM 777 O O . PHE A 1 103 ? 7.029 -20.946 -9.790 1.00 96.44 103 PHE A O 1
ATOM 784 N N . GLY A 1 104 ? 8.416 -21.044 -8.038 1.00 92.12 104 GLY A N 1
ATOM 785 C CA . GLY A 1 104 ? 9.642 -21.154 -8.836 1.00 92.12 104 GLY A CA 1
ATOM 786 C C . GLY A 1 104 ? 10.174 -19.836 -9.406 1.00 92.12 104 GLY A C 1
ATOM 787 O O . GLY A 1 104 ? 11.108 -19.858 -10.207 1.00 92.12 104 GLY A O 1
ATOM 788 N N . PHE A 1 105 ? 9.642 -18.682 -8.989 1.00 91.44 105 PHE A N 1
ATOM 789 C CA . PHE A 1 105 ? 10.148 -17.383 -9.438 1.00 91.44 105 PHE A CA 1
ATOM 790 C C . PHE A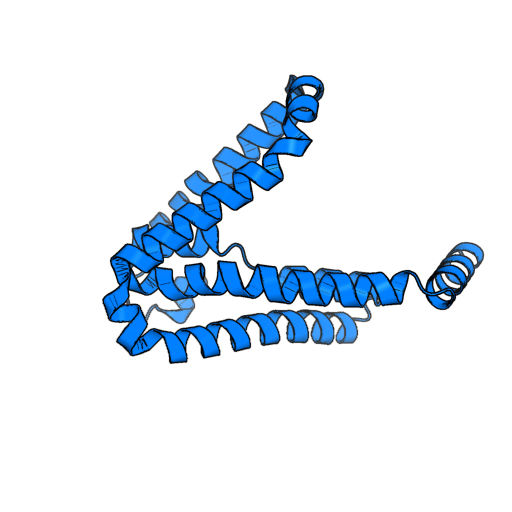 1 105 ? 11.583 -17.137 -8.959 1.00 91.44 105 PHE A C 1
ATOM 792 O O . PHE A 1 105 ? 11.976 -17.516 -7.848 1.00 91.44 105 PHE A O 1
ATOM 799 N N . ASN A 1 106 ? 12.382 -16.450 -9.778 1.00 90.44 106 ASN A N 1
ATOM 800 C CA . ASN A 1 106 ? 13.751 -16.100 -9.409 1.00 90.44 106 ASN A CA 1
ATOM 801 C C . ASN A 1 106 ? 13.781 -15.054 -8.276 1.00 90.44 106 ASN A C 1
ATOM 803 O O . ASN A 1 106 ? 12.759 -14.482 -7.887 1.00 90.44 106 ASN A O 1
ATOM 807 N N . LEU A 1 107 ? 14.963 -14.811 -7.704 1.00 88.75 107 LEU A N 1
ATOM 808 C CA . LEU A 1 107 ? 15.102 -13.953 -6.523 1.00 88.75 107 LEU A CA 1
ATOM 809 C C . LEU A 1 107 ? 14.663 -12.503 -6.791 1.00 88.75 107 LEU A C 1
ATOM 811 O O . LEU A 1 107 ? 14.026 -11.884 -5.941 1.00 88.75 107 LEU A O 1
ATOM 815 N N . ARG A 1 108 ? 14.966 -11.965 -7.979 1.00 89.19 108 ARG A N 1
ATOM 816 C CA . ARG A 1 108 ? 14.572 -10.604 -8.370 1.00 89.19 108 ARG A CA 1
ATOM 817 C C . ARG A 1 108 ? 13.055 -10.479 -8.460 1.00 89.19 108 ARG A C 1
ATOM 819 O O . ARG A 1 108 ? 12.500 -9.569 -7.854 1.00 89.19 108 ARG A O 1
ATOM 826 N N . GLN A 1 109 ? 12.407 -11.414 -9.154 1.00 92.50 109 GLN A N 1
ATOM 827 C CA . GLN A 1 109 ? 10.950 -11.490 -9.262 1.00 92.50 109 GLN A CA 1
ATOM 828 C C . GLN A 1 109 ? 10.299 -11.649 -7.885 1.00 92.50 109 GLN A C 1
ATOM 830 O O . GLN A 1 109 ? 9.351 -10.938 -7.574 1.00 92.50 109 GLN A O 1
ATOM 835 N N . SER A 1 110 ? 10.850 -12.515 -7.032 1.00 94.62 110 SER A N 1
ATOM 836 C CA . SER A 1 110 ? 10.300 -12.780 -5.697 1.00 94.62 110 SER A CA 1
ATOM 837 C C . SER A 1 110 ? 10.379 -11.558 -4.782 1.00 94.62 110 SER A C 1
ATOM 839 O O . SER A 1 110 ? 9.432 -11.261 -4.060 1.00 94.62 110 SER A O 1
ATOM 841 N N . HIS A 1 111 ? 11.480 -10.803 -4.839 1.00 94.44 111 HIS A N 1
ATOM 842 C CA . HIS A 1 111 ? 11.588 -9.521 -4.144 1.00 94.44 111 HIS A CA 1
ATOM 843 C C . HIS A 1 111 ? 10.575 -8.496 -4.667 1.00 94.44 111 HIS A C 1
ATOM 845 O O . HIS A 1 111 ? 9.961 -7.802 -3.867 1.00 94.44 111 HIS A O 1
ATOM 851 N N . THR A 1 112 ? 10.385 -8.397 -5.987 1.00 94.25 112 THR A N 1
ATOM 852 C CA . THR A 1 112 ? 9.375 -7.496 -6.564 1.00 94.25 112 THR A CA 1
ATOM 853 C C . THR A 1 112 ? 7.974 -7.875 -6.090 1.00 94.25 112 THR A C 1
ATOM 855 O O . THR A 1 112 ? 7.270 -7.020 -5.573 1.00 94.25 112 THR A O 1
ATOM 858 N N . ILE A 1 113 ? 7.600 -9.155 -6.166 1.00 96.69 113 ILE A N 1
ATOM 859 C CA . ILE A 1 113 ? 6.284 -9.635 -5.717 1.00 96.69 113 ILE A CA 1
ATOM 860 C C . ILE A 1 113 ? 6.087 -9.379 -4.217 1.00 96.69 113 ILE A C 1
ATOM 862 O O . ILE A 1 113 ? 5.013 -8.956 -3.806 1.00 96.69 113 ILE A O 1
ATOM 866 N N . ALA A 1 114 ? 7.117 -9.585 -3.395 1.00 96.88 114 ALA A N 1
ATOM 867 C CA . ALA A 1 114 ? 7.061 -9.266 -1.973 1.00 96.88 114 ALA A CA 1
ATOM 868 C C . ALA A 1 114 ? 6.722 -7.788 -1.722 1.00 96.88 114 ALA A C 1
ATOM 870 O O . ALA A 1 114 ? 5.828 -7.505 -0.928 1.00 96.88 114 ALA A O 1
ATOM 871 N N . ILE A 1 115 ? 7.393 -6.860 -2.419 1.00 95.62 115 ILE A N 1
ATOM 872 C CA . ILE A 1 115 ? 7.085 -5.424 -2.336 1.00 95.62 115 ILE A CA 1
ATOM 873 C C . ILE A 1 115 ? 5.660 -5.154 -2.818 1.00 95.62 115 ILE A C 1
ATOM 875 O O . ILE A 1 115 ? 4.912 -4.528 -2.085 1.00 95.62 115 ILE A O 1
ATOM 879 N N . GLU A 1 116 ? 5.246 -5.657 -3.979 1.00 95.50 116 GLU A N 1
ATOM 880 C CA . GLU A 1 116 ? 3.898 -5.407 -4.521 1.00 95.50 116 GLU A CA 1
ATOM 881 C C . GLU A 1 116 ? 2.777 -5.906 -3.593 1.00 95.50 116 GLU A C 1
ATOM 883 O O . GLU A 1 116 ? 1.742 -5.263 -3.456 1.00 95.50 116 GLU A O 1
ATOM 888 N N . VAL A 1 117 ? 2.976 -7.040 -2.913 1.00 96.75 117 VAL A N 1
ATOM 889 C CA . VAL A 1 117 ? 1.983 -7.582 -1.970 1.00 96.75 117 VAL A CA 1
ATOM 890 C C . VAL A 1 117 ? 2.016 -6.844 -0.627 1.00 96.75 117 VAL A C 1
ATOM 892 O O . VAL A 1 117 ? 0.974 -6.621 -0.010 1.00 96.75 117 VAL A O 1
ATOM 895 N N . GLY A 1 118 ? 3.205 -6.477 -0.141 1.00 95.88 118 GLY A N 1
ATOM 896 C CA . GLY A 1 118 ? 3.372 -5.793 1.143 1.00 95.88 118 GLY A CA 1
ATOM 8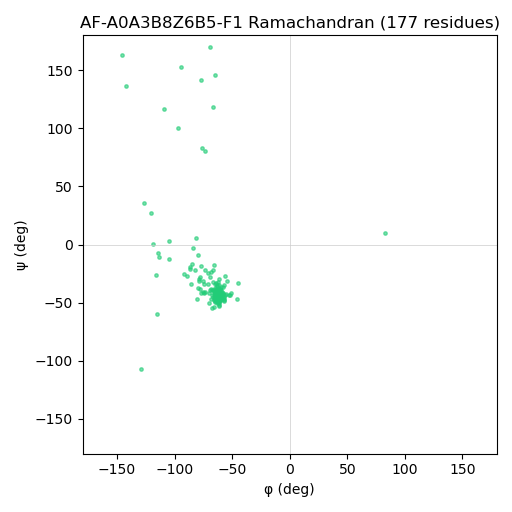97 C C . GLY A 1 118 ? 3.059 -4.296 1.104 1.00 95.88 118 GLY A C 1
ATOM 898 O O . GLY A 1 118 ? 2.632 -3.736 2.117 1.00 95.88 118 GLY A O 1
ATOM 899 N N . MET A 1 119 ? 3.256 -3.646 -0.041 1.00 95.25 119 MET A N 1
ATOM 900 C CA . MET A 1 119 ? 3.071 -2.211 -0.241 1.00 95.25 119 MET A CA 1
ATOM 901 C C . MET A 1 119 ? 1.690 -1.947 -0.833 1.00 95.25 119 MET A C 1
ATOM 903 O O . MET A 1 119 ? 1.458 -2.082 -2.028 1.00 95.25 119 MET A O 1
ATOM 907 N N . GLN A 1 120 ? 0.758 -1.545 0.022 1.00 94.56 120 GLN A N 1
ATOM 908 C CA . GLN A 1 120 ? -0.617 -1.261 -0.381 1.00 94.56 120 GLN A CA 1
ATOM 909 C C . GLN A 1 120 ? -0.825 0.223 -0.692 1.00 94.56 120 GLN A C 1
ATOM 911 O O . GLN A 1 120 ? -0.208 1.100 -0.075 1.00 94.56 120 GLN A O 1
ATOM 916 N N . ASN A 1 121 ? -1.793 0.523 -1.565 1.00 93.44 121 ASN A N 1
ATOM 917 C CA . ASN A 1 121 ? -2.289 1.888 -1.749 1.00 93.44 121 ASN A CA 1
ATOM 918 C C . ASN A 1 121 ? -3.153 2.310 -0.548 1.00 93.44 121 ASN A C 1
ATOM 920 O O . ASN A 1 121 ? -4.385 2.269 -0.554 1.00 93.44 121 ASN A O 1
ATOM 924 N N . SER A 1 122 ? -2.464 2.710 0.510 1.00 92.19 122 SER A N 1
ATOM 925 C CA . SER A 1 122 ? -3.052 3.139 1.776 1.00 92.19 122 SER A CA 1
ATOM 926 C C . SER A 1 122 ? -3.748 4.499 1.683 1.00 92.19 122 SER A C 1
ATOM 928 O O . SER A 1 122 ? -4.702 4.730 2.420 1.00 92.19 122 SER A O 1
ATOM 930 N N . GLY A 1 123 ? -3.369 5.357 0.729 1.00 90.19 123 GLY A N 1
ATOM 931 C CA . GLY A 1 123 ? -4.085 6.606 0.448 1.00 90.19 123 GLY A CA 1
ATOM 932 C C . GLY A 1 123 ? -5.517 6.357 -0.034 1.00 90.19 123 GLY A C 1
ATOM 933 O O . GLY A 1 123 ? -6.461 6.934 0.505 1.00 90.19 123 GLY A O 1
ATOM 934 N N . LEU A 1 124 ? -5.699 5.430 -0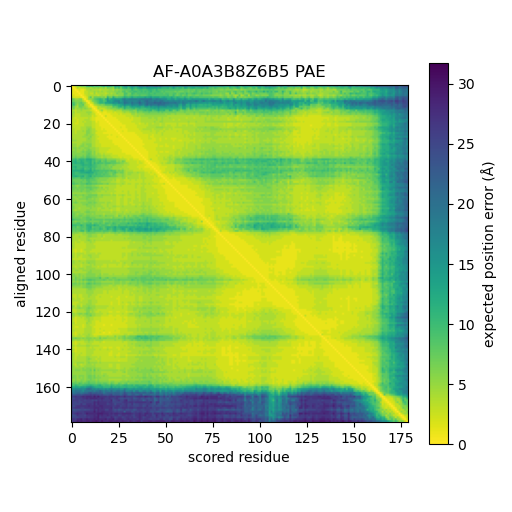.982 1.00 92.06 124 LEU A N 1
ATOM 935 C CA . LEU A 1 124 ? -7.030 5.000 -1.418 1.00 92.06 124 LEU A CA 1
ATOM 936 C C . LEU A 1 124 ? -7.813 4.346 -0.273 1.00 92.06 124 LEU A C 1
ATOM 938 O O . LEU A 1 124 ? -8.995 4.634 -0.097 1.00 92.06 124 LEU A O 1
ATOM 942 N N . GLY A 1 125 ? -7.156 3.495 0.522 1.00 92.75 125 GLY A N 1
ATOM 943 C CA . GLY A 1 125 ? -7.772 2.866 1.692 1.00 92.75 125 GLY A CA 1
ATOM 944 C C . GLY A 1 125 ? -8.318 3.892 2.688 1.00 92.75 125 GLY A C 1
ATOM 945 O O . GLY A 1 125 ? -9.459 3.774 3.129 1.00 92.75 125 GLY A O 1
ATOM 946 N N . ALA A 1 12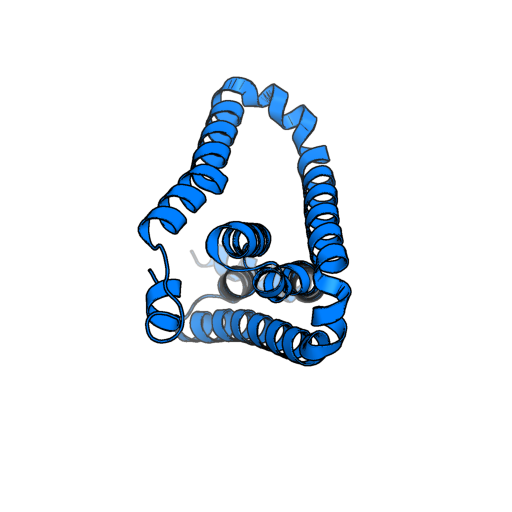6 ? -7.543 4.937 2.982 1.00 91.88 126 ALA A N 1
ATOM 947 C CA . ALA A 1 126 ? -7.966 6.033 3.845 1.00 91.88 126 ALA A CA 1
ATOM 948 C C . ALA A 1 126 ? -9.138 6.827 3.244 1.00 91.88 126 ALA A C 1
ATOM 950 O O . ALA A 1 126 ? -10.110 7.103 3.944 1.00 91.88 126 ALA A O 1
ATOM 951 N N . ALA A 1 127 ? -9.082 7.152 1.947 1.00 90.31 127 ALA A N 1
ATOM 952 C CA . ALA A 1 127 ? -10.147 7.887 1.263 1.00 90.31 127 ALA A CA 1
ATOM 953 C C . ALA A 1 127 ? -11.483 7.125 1.278 1.00 90.31 127 ALA A C 1
ATOM 955 O O . ALA A 1 127 ? -12.521 7.700 1.604 1.00 90.31 127 ALA A O 1
ATOM 956 N N . LEU A 1 128 ? -11.460 5.819 0.992 1.00 92.06 128 LEU A N 1
ATOM 957 C CA . LEU A 1 128 ? -12.658 4.978 1.042 1.00 92.06 128 LEU A CA 1
ATOM 958 C C . LEU A 1 128 ? -13.183 4.811 2.471 1.00 92.06 128 LEU A C 1
ATOM 960 O O . LEU A 1 128 ? -14.393 4.838 2.677 1.00 92.06 128 LEU A O 1
ATOM 964 N N . ALA A 1 129 ? -12.294 4.673 3.459 1.00 92.06 129 ALA A N 1
ATOM 965 C CA . ALA A 1 129 ? -12.686 4.587 4.862 1.00 92.06 129 ALA A CA 1
ATOM 966 C C . ALA A 1 129 ? -13.418 5.851 5.337 1.00 92.06 129 ALA A C 1
ATOM 968 O O . ALA A 1 129 ? -14.475 5.752 5.956 1.00 92.06 129 ALA A O 1
ATOM 969 N N . LEU A 1 130 ? -12.893 7.029 4.986 1.00 89.75 130 LEU A N 1
ATOM 970 C CA . LEU A 1 130 ? -13.522 8.314 5.297 1.00 89.75 130 LEU A CA 1
ATOM 971 C C . LEU A 1 130 ? -14.868 8.495 4.592 1.00 89.75 130 LEU A C 1
ATOM 973 O O . LEU A 1 130 ? -15.781 9.074 5.170 1.00 89.75 130 LEU A O 1
ATOM 977 N N . GLN A 1 131 ? -14.984 8.025 3.349 1.00 91.00 131 GLN A N 1
ATOM 978 C CA . GLN A 1 131 ? -16.187 8.229 2.547 1.00 91.00 131 GLN A CA 1
ATOM 979 C C . GLN A 1 131 ? -17.328 7.267 2.900 1.00 91.00 131 GLN A C 1
ATOM 981 O O . GLN A 1 131 ? -18.484 7.677 2.872 1.00 91.00 131 GLN A O 1
ATOM 986 N N . PHE A 1 132 ? -17.021 6.004 3.209 1.00 90.50 132 PHE A N 1
ATOM 987 C CA . PHE A 1 132 ? -18.033 4.946 3.347 1.00 90.50 132 PHE A CA 1
ATOM 988 C C . PHE A 1 132 ? -18.190 4.391 4.763 1.00 90.50 132 PHE A C 1
ATOM 990 O O . PHE A 1 132 ? -19.129 3.638 5.010 1.00 90.50 132 PHE A O 1
ATOM 997 N N . PHE A 1 133 ? -17.288 4.728 5.684 1.00 90.19 133 PHE A N 1
ATOM 998 C CA . PHE A 1 133 ? -17.307 4.198 7.045 1.00 90.19 133 PHE A CA 1
ATOM 999 C C . PHE A 1 133 ? -17.229 5.331 8.074 1.00 90.19 133 PHE A C 1
ATOM 1001 O O . PHE A 1 133 ? -18.209 6.036 8.297 1.00 90.19 133 PHE A O 1
ATOM 1008 N N . SER A 1 134 ? -16.088 5.504 8.740 1.00 88.88 134 SER A N 1
ATOM 1009 C CA . SER A 1 134 ? -15.907 6.501 9.793 1.00 88.88 134 SER A CA 1
ATOM 1010 C C . SER A 1 134 ? -14.488 7.063 9.783 1.00 88.88 134 SER A C 1
ATOM 1012 O O . SER A 1 134 ? -13.567 6.454 9.236 1.00 88.88 134 SER A O 1
ATOM 1014 N N . GLY A 1 135 ? -14.290 8.204 10.452 1.00 86.06 135 GLY A N 1
ATOM 1015 C CA . GLY A 1 135 ? -12.955 8.768 10.675 1.00 86.06 135 GLY A CA 1
ATOM 1016 C C . GLY A 1 135 ? -11.991 7.759 11.305 1.00 86.06 135 GLY A C 1
ATOM 1017 O O . GLY A 1 135 ? -10.866 7.590 10.835 1.00 86.06 135 GLY A O 1
ATOM 1018 N N . ALA A 1 136 ? -12.468 7.009 12.301 1.00 87.50 136 ALA A N 1
ATOM 1019 C CA . ALA A 1 136 ? -11.682 5.986 12.978 1.00 87.50 136 ALA A CA 1
ATOM 1020 C C . ALA A 1 136 ? -11.289 4.828 12.043 1.00 87.50 136 ALA A C 1
ATOM 1022 O O . ALA A 1 136 ? -10.181 4.308 12.150 1.00 87.50 136 ALA A O 1
ATOM 1023 N N . ALA A 1 137 ? -12.141 4.460 11.078 1.00 91.38 137 ALA A N 1
ATOM 1024 C CA . ALA A 1 137 ? -11.829 3.421 10.094 1.00 91.38 137 ALA A CA 1
ATOM 1025 C C . ALA A 1 137 ? -10.671 3.806 9.151 1.00 91.38 137 ALA A C 1
ATOM 1027 O O . ALA A 1 137 ? -10.075 2.930 8.525 1.00 91.38 137 ALA A O 1
ATOM 1028 N N . ALA A 1 138 ? -10.324 5.095 9.054 1.00 92.12 138 ALA A N 1
ATOM 1029 C CA . ALA A 1 138 ? -9.199 5.576 8.253 1.00 92.12 138 ALA A CA 1
ATOM 1030 C C . ALA A 1 138 ? -7.848 5.505 8.990 1.00 92.12 138 ALA A C 1
ATOM 1032 O O . ALA A 1 138 ? -6.796 5.549 8.346 1.00 92.12 138 ALA A O 1
ATOM 1033 N N . LEU A 1 139 ? -7.852 5.355 10.323 1.00 91.88 139 LEU A N 1
ATOM 1034 C CA . LEU A 1 139 ? -6.633 5.286 11.138 1.00 91.88 139 LEU A CA 1
ATOM 1035 C C . LEU A 1 139 ? -5.683 4.147 10.728 1.00 91.88 139 LEU A C 1
ATOM 1037 O O . LEU A 1 139 ? -4.492 4.429 10.570 1.00 91.88 139 LEU A O 1
ATOM 1041 N N . PRO A 1 140 ? -6.143 2.896 10.496 1.00 94.12 140 PRO A N 1
ATOM 1042 C CA . PRO A 1 140 ? -5.255 1.825 10.053 1.00 94.12 140 PRO A CA 1
ATOM 1043 C C . PRO A 1 140 ? -4.535 2.175 8.751 1.00 94.12 140 PRO A C 1
ATOM 1045 O O . PRO A 1 140 ? -3.335 1.955 8.644 1.00 94.12 140 PRO A O 1
ATOM 1048 N N . ALA A 1 141 ? -5.231 2.777 7.783 1.00 94.25 141 ALA A N 1
ATOM 1049 C CA . ALA A 1 141 ? -4.646 3.164 6.503 1.00 94.25 141 ALA A CA 1
ATOM 1050 C C . ALA A 1 141 ? -3.633 4.318 6.643 1.00 94.25 141 ALA A C 1
ATOM 1052 O O . ALA A 1 141 ? -2.578 4.301 6.003 1.00 94.25 141 ALA A O 1
ATOM 1053 N N . ALA A 1 142 ? -3.904 5.290 7.519 1.00 92.25 142 ALA A N 1
ATOM 1054 C CA . ALA A 1 142 ? -2.974 6.377 7.821 1.00 92.25 142 ALA A CA 1
ATOM 1055 C C . ALA A 1 142 ? -1.687 5.863 8.495 1.00 92.25 142 ALA A C 1
ATOM 1057 O O . ALA A 1 142 ? -0.584 6.194 8.061 1.00 92.25 142 ALA A O 1
ATOM 1058 N N . LEU A 1 143 ? -1.815 4.993 9.502 1.00 93.25 143 LEU A N 1
ATOM 1059 C CA . LEU A 1 143 ? -0.672 4.355 10.166 1.00 93.25 143 LEU A CA 1
ATOM 1060 C C . LEU A 1 143 ? 0.096 3.438 9.212 1.00 93.25 143 LEU A C 1
ATOM 1062 O O . LEU A 1 143 ? 1.328 3.464 9.191 1.00 93.25 143 LEU A O 1
ATOM 1066 N N . PHE A 1 144 ? -0.623 2.673 8.383 1.00 95.44 144 PHE A N 1
ATOM 1067 C CA . PHE A 1 144 ? -0.025 1.833 7.353 1.00 95.44 144 PHE A CA 1
ATOM 1068 C C . PHE A 1 144 ? 0.826 2.685 6.422 1.00 95.44 144 PHE A C 1
ATOM 1070 O O . PHE A 1 144 ? 1.981 2.332 6.212 1.00 95.44 144 PHE A O 1
ATOM 1077 N N . SER A 1 145 ? 0.312 3.831 5.950 1.00 92.38 145 SER A N 1
ATOM 1078 C CA . SER A 1 145 ? 1.035 4.761 5.068 1.00 92.38 145 SER A CA 1
ATOM 1079 C C . SER A 1 145 ? 2.409 5.147 5.608 1.00 92.38 145 SER A C 1
ATOM 1081 O O . SER A 1 145 ? 3.379 5.165 4.857 1.00 92.38 145 SER A O 1
ATOM 1083 N N . VAL A 1 146 ? 2.516 5.431 6.907 1.00 90.56 146 VAL A N 1
ATOM 1084 C CA . VAL A 1 146 ? 3.808 5.737 7.536 1.00 90.56 146 VAL A CA 1
ATOM 1085 C C . VAL A 1 146 ? 4.676 4.481 7.611 1.00 90.56 146 VAL A C 1
ATOM 1087 O O . VAL A 1 146 ? 5.831 4.496 7.186 1.00 90.56 146 VAL A O 1
ATOM 1090 N N . TRP A 1 147 ? 4.116 3.383 8.122 1.00 94.94 147 TRP A N 1
ATOM 1091 C CA . TRP A 1 147 ? 4.863 2.154 8.370 1.00 94.94 147 TRP A CA 1
ATOM 1092 C C . TRP A 1 147 ? 5.428 1.517 7.097 1.00 94.94 147 TRP A C 1
ATOM 1094 O O . TRP A 1 147 ? 6.619 1.219 7.058 1.00 94.94 147 TRP A O 1
ATOM 1104 N N . HIS A 1 148 ? 4.613 1.321 6.056 1.00 94.12 148 HIS A N 1
ATOM 1105 C CA . HIS A 1 148 ? 5.037 0.608 4.845 1.00 94.12 148 HIS A CA 1
ATOM 1106 C C . HIS A 1 148 ? 6.115 1.375 4.072 1.00 94.12 148 HIS A C 1
ATOM 1108 O O . HIS A 1 148 ? 7.034 0.762 3.539 1.00 94.12 148 HIS A O 1
ATOM 1114 N N . ASN A 1 149 ? 6.088 2.713 4.095 1.00 91.38 149 ASN A N 1
ATOM 1115 C CA . ASN A 1 149 ? 7.155 3.525 3.509 1.00 91.38 149 ASN A CA 1
ATOM 1116 C C . ASN A 1 149 ? 8.487 3.328 4.250 1.00 91.38 149 ASN A C 1
ATOM 1118 O O . ASN A 1 149 ? 9.534 3.215 3.610 1.00 91.38 149 ASN A O 1
ATOM 1122 N N . ILE A 1 150 ? 8.458 3.244 5.585 1.00 92.44 150 ILE A N 1
ATOM 1123 C CA . ILE A 1 150 ? 9.650 2.973 6.401 1.00 92.44 150 ILE A CA 1
ATOM 1124 C C . ILE A 1 150 ? 10.146 1.542 6.155 1.00 92.44 150 ILE A C 1
ATOM 1126 O O . ILE A 1 150 ? 11.308 1.348 5.791 1.00 92.44 150 ILE A O 1
ATOM 1130 N N . SER A 1 151 ? 9.276 0.541 6.321 1.00 94.81 151 SER A N 1
ATOM 1131 C CA . SER A 1 151 ? 9.642 -0.873 6.189 1.00 94.81 151 SER A CA 1
ATOM 1132 C C . SER A 1 151 ? 10.093 -1.213 4.766 1.00 94.81 151 SER A C 1
ATOM 1134 O O . SER A 1 151 ? 11.126 -1.861 4.587 1.00 94.81 151 SER A O 1
ATOM 1136 N N . GLY A 1 152 ? 9.387 -0.704 3.756 1.00 92.62 152 GLY A N 1
ATOM 1137 C CA . GLY A 1 152 ? 9.716 -0.847 2.344 1.00 92.62 152 GLY A CA 1
ATOM 1138 C C . GLY A 1 152 ? 11.057 -0.212 1.992 1.00 92.62 152 GLY A C 1
ATOM 1139 O O . GLY A 1 152 ? 11.867 -0.854 1.328 1.00 92.62 152 GLY A O 1
ATOM 1140 N N . SER A 1 153 ? 11.350 0.995 2.490 1.00 91.56 153 SER A N 1
ATOM 1141 C CA . SER A 1 153 ? 12.643 1.660 2.250 1.00 91.56 153 SER A CA 1
ATOM 1142 C C . SER A 1 153 ? 13.813 0.894 2.871 1.00 91.56 153 SER A C 1
ATOM 1144 O O . SER A 1 153 ? 14.845 0.703 2.225 1.00 91.56 153 SER A O 1
ATOM 1146 N N . ILE A 1 154 ? 13.651 0.405 4.106 1.00 94.12 154 ILE A N 1
ATOM 1147 C CA . ILE A 1 154 ? 14.661 -0.420 4.788 1.00 94.12 154 ILE A CA 1
ATOM 1148 C C . ILE A 1 154 ? 14.912 -1.711 4.002 1.00 94.12 154 ILE A C 1
ATOM 1150 O O . ILE A 1 154 ? 16.062 -2.066 3.735 1.00 94.12 154 ILE A O 1
ATOM 1154 N N . LEU A 1 155 ? 13.844 -2.400 3.596 1.00 93.69 155 LEU A N 1
ATOM 1155 C CA . LEU A 1 155 ? 13.940 -3.668 2.881 1.00 93.69 155 LEU A CA 1
ATOM 1156 C C . LEU A 1 155 ? 14.534 -3.495 1.477 1.00 93.69 155 LEU A C 1
ATOM 1158 O O . LEU A 1 155 ? 15.421 -4.255 1.085 1.00 93.69 155 LEU A O 1
ATOM 1162 N N . ALA A 1 156 ? 14.104 -2.465 0.747 1.00 90.69 156 ALA A N 1
ATOM 1163 C CA . ALA A 1 156 ? 14.646 -2.117 -0.561 1.00 90.69 156 ALA A CA 1
ATOM 1164 C C . ALA A 1 156 ? 16.143 -1.785 -0.477 1.00 90.69 156 ALA A C 1
ATOM 1166 O O . ALA A 1 156 ? 16.913 -2.269 -1.305 1.00 90.69 156 ALA A O 1
ATOM 1167 N N . SER A 1 157 ? 16.567 -1.037 0.548 1.00 91.19 157 SER A N 1
ATOM 1168 C CA . SER A 1 157 ? 17.983 -0.742 0.806 1.00 91.19 157 SER A CA 1
ATOM 1169 C C . SER A 1 157 ? 18.787 -2.005 1.132 1.00 91.19 157 SER A C 1
ATOM 1171 O O . SER A 1 157 ? 19.874 -2.216 0.597 1.00 91.19 157 SER A O 1
ATOM 1173 N N . HIS A 1 158 ? 18.243 -2.904 1.955 1.00 90.69 158 HIS A N 1
ATOM 1174 C CA . HIS A 1 158 ? 18.912 -4.166 2.273 1.00 90.69 158 HIS A CA 1
ATOM 1175 C C . HIS A 1 158 ? 19.076 -5.066 1.036 1.00 90.69 158 HIS A C 1
ATOM 1177 O O . HIS A 1 158 ? 20.123 -5.685 0.830 1.00 90.69 158 HIS A O 1
ATOM 1183 N N . TRP A 1 159 ? 18.051 -5.143 0.184 1.00 89.75 159 TRP A N 1
ATOM 1184 C CA . TRP A 1 159 ? 18.105 -5.938 -1.040 1.00 89.75 159 TRP A CA 1
ATOM 1185 C C . TRP A 1 159 ? 18.940 -5.302 -2.146 1.00 89.75 159 TRP A C 1
ATOM 1187 O O . TRP A 1 159 ? 19.542 -6.047 -2.917 1.00 89.75 159 TRP A O 1
ATOM 1197 N N . SER A 1 160 ? 19.010 -3.972 -2.240 1.00 84.31 160 SER A N 1
ATOM 1198 C CA . SER A 1 160 ? 19.867 -3.305 -3.226 1.00 84.31 160 SER A CA 1
ATOM 1199 C C . SER A 1 160 ? 21.344 -3.580 -2.942 1.00 84.31 160 SER A C 1
ATOM 1201 O O . SER A 1 160 ? 22.061 -3.991 -3.851 1.00 84.31 160 SER A O 1
ATOM 1203 N N . GLN A 1 161 ? 21.762 -3.506 -1.674 1.00 78.69 161 GLN A N 1
ATOM 1204 C CA . GLN A 1 161 ? 23.130 -3.816 -1.240 1.00 78.69 161 GLN A CA 1
ATOM 1205 C C . GLN A 1 161 ? 23.542 -5.260 -1.575 1.00 78.69 161 GLN A C 1
ATOM 1207 O O . GLN A 1 161 ? 24.661 -5.503 -2.027 1.00 78.69 161 GLN A O 1
ATOM 1212 N N . LYS A 1 162 ? 22.624 -6.224 -1.419 1.00 71.69 162 LYS A N 1
ATOM 1213 C CA . LYS A 1 162 ? 22.856 -7.638 -1.776 1.00 71.69 162 LYS A CA 1
ATOM 1214 C C . LYS A 1 162 ? 22.865 -7.917 -3.280 1.00 71.69 162 LYS A C 1
ATOM 1216 O O . LYS A 1 162 ? 23.387 -8.943 -3.692 1.00 71.69 162 LYS A O 1
ATOM 1221 N N . ARG A 1 163 ? 22.257 -7.058 -4.102 1.00 67.94 163 ARG A N 1
ATOM 1222 C CA . ARG A 1 163 ? 22.315 -7.174 -5.572 1.00 67.94 163 ARG A CA 1
ATOM 1223 C C . ARG A 1 163 ? 23.546 -6.488 -6.158 1.00 67.94 163 ARG A C 1
ATOM 1225 O O . ARG A 1 163 ? 23.940 -6.819 -7.265 1.00 67.94 163 ARG A O 1
ATOM 1232 N N . SER A 1 164 ? 24.151 -5.548 -5.433 1.00 61.59 164 SER A N 1
ATOM 1233 C CA . SER A 1 164 ? 25.394 -4.882 -5.838 1.00 61.59 164 SER A CA 1
ATOM 1234 C C . SER A 1 164 ? 26.672 -5.659 -5.489 1.00 61.59 164 SER A C 1
ATOM 1236 O O . SER A 1 164 ? 27.760 -5.201 -5.828 1.00 61.59 164 SER A O 1
ATOM 1238 N N . SER A 1 165 ? 26.585 -6.811 -4.812 1.00 62.97 165 SER A N 1
ATOM 1239 C CA . SER A 1 165 ? 27.745 -7.678 -4.572 1.00 62.97 165 SER A CA 1
ATOM 1240 C C . SER A 1 165 ? 28.110 -8.478 -5.833 1.00 62.97 165 SER A C 1
ATOM 1242 O O . SER A 1 165 ? 27.231 -8.941 -6.559 1.00 62.97 165 SER A O 1
ATOM 1244 N N . LEU A 1 166 ? 29.416 -8.650 -6.083 1.00 56.06 166 LEU A N 1
ATOM 1245 C CA . LEU A 1 166 ? 30.018 -9.326 -7.252 1.00 56.06 166 LEU A CA 1
ATOM 1246 C C . LEU A 1 166 ? 29.352 -10.662 -7.640 1.00 56.06 166 LEU A C 1
ATOM 1248 O O . LEU A 1 166 ? 29.245 -10.959 -8.825 1.00 56.06 166 LEU A O 1
ATOM 1252 N N . GLU A 1 167 ? 28.834 -11.427 -6.674 1.00 60.41 167 GLU A N 1
ATOM 1253 C CA . GLU A 1 167 ? 28.087 -12.672 -6.919 1.00 60.41 167 GLU A CA 1
ATOM 1254 C C . GLU A 1 167 ? 26.861 -12.496 -7.826 1.00 60.41 167 GLU A C 1
ATOM 1256 O O . GLU A 1 167 ? 26.547 -13.394 -8.602 1.00 60.41 167 GLU A O 1
ATOM 1261 N N . TYR A 1 168 ? 26.158 -11.361 -7.753 1.00 60.78 168 TYR A N 1
ATOM 1262 C CA . TYR A 1 168 ? 24.994 -11.116 -8.605 1.00 60.78 168 TYR A CA 1
ATOM 1263 C C . TYR A 1 168 ? 25.421 -10.794 -10.043 1.00 60.78 168 TYR A C 1
ATOM 1265 O O . TYR A 1 168 ? 24.841 -11.330 -10.980 1.00 60.78 168 TYR A O 1
ATOM 1273 N N . ALA A 1 169 ? 26.473 -9.985 -10.218 1.00 59.28 169 ALA A N 1
ATOM 1274 C CA . ALA A 1 169 ? 27.031 -9.662 -11.534 1.00 59.28 169 ALA A CA 1
ATOM 1275 C C . ALA A 1 169 ? 27.577 -10.908 -12.255 1.00 59.28 169 ALA A C 1
ATOM 1277 O O . ALA A 1 169 ? 27.360 -11.068 -13.452 1.00 59.28 169 ALA A O 1
ATOM 1278 N N . MET A 1 170 ? 28.219 -11.818 -11.514 1.00 59.09 170 MET A N 1
ATOM 1279 C CA . MET A 1 170 ? 28.742 -13.076 -12.060 1.00 59.09 170 MET A CA 1
ATOM 1280 C C . MET A 1 170 ? 27.621 -14.047 -12.468 1.00 59.09 170 MET A C 1
ATOM 1282 O O . MET A 1 170 ? 27.710 -14.690 -13.509 1.00 59.09 170 MET A O 1
ATOM 1286 N N . LYS A 1 171 ? 26.537 -14.123 -11.684 1.00 61.56 171 LYS A N 1
ATOM 1287 C CA . LYS A 1 171 ? 25.420 -15.049 -11.935 1.00 61.56 171 LYS A CA 1
ATOM 1288 C C . LYS A 1 171 ? 24.470 -14.583 -13.049 1.00 61.56 171 LYS A C 1
ATOM 1290 O O . LYS A 1 171 ? 23.857 -15.418 -13.706 1.00 61.56 171 LYS A O 1
ATOM 1295 N N . ASP A 1 172 ? 24.356 -13.270 -13.263 1.00 58.94 172 ASP A N 1
ATOM 1296 C CA . ASP A 1 172 ? 23.595 -12.662 -14.371 1.00 58.94 172 ASP A CA 1
ATOM 1297 C C . ASP A 1 172 ? 24.349 -12.816 -15.714 1.00 58.94 172 ASP A C 1
ATOM 1299 O O . ASP A 1 172 ? 23.725 -13.051 -16.753 1.00 58.94 172 ASP A O 1
ATOM 1303 N N . GLN A 1 173 ? 25.693 -12.779 -15.693 1.00 53.28 173 GLN A N 1
ATOM 1304 C CA . GLN A 1 173 ? 26.534 -13.112 -16.856 1.00 53.28 173 GLN A CA 1
ATOM 1305 C C . GLN A 1 173 ? 26.395 -14.590 -17.256 1.00 53.28 173 GLN A C 1
ATOM 1307 O O . GLN A 1 173 ? 26.080 -14.869 -18.409 1.00 53.28 173 GLN A O 1
ATOM 1312 N N . GLU A 1 174 ? 26.490 -15.533 -16.310 1.00 55.25 174 GLU A N 1
ATOM 1313 C CA . GLU A 1 174 ? 26.299 -16.969 -16.592 1.00 55.25 174 GLU A CA 1
ATOM 1314 C C . GLU A 1 174 ? 24.920 -17.304 -17.194 1.00 55.25 174 GLU A C 1
ATOM 1316 O O . GLU A 1 174 ? 24.822 -18.168 -18.066 1.00 55.25 174 GLU A O 1
ATOM 1321 N N . SER A 1 175 ? 23.841 -16.628 -16.774 1.00 55.84 175 SER A N 1
ATOM 1322 C CA . SER A 1 175 ? 22.506 -16.839 -17.364 1.00 55.84 175 SER A CA 1
ATOM 1323 C C . SER A 1 175 ? 22.308 -16.178 -18.731 1.00 55.84 175 SER A C 1
ATOM 1325 O O . SER A 1 175 ? 21.372 -16.527 -19.449 1.00 55.84 175 SER A O 1
ATOM 1327 N N . THR A 1 176 ? 23.156 -15.208 -19.082 1.00 52.94 176 THR A N 1
ATOM 1328 C CA . THR A 1 176 ? 23.129 -14.541 -20.392 1.00 52.94 176 THR A CA 1
ATOM 1329 C C . THR A 1 176 ? 23.943 -15.329 -21.418 1.00 52.94 176 THR A C 1
ATOM 1331 O O . THR A 1 176 ? 23.530 -15.421 -22.565 1.00 52.94 176 THR A O 1
ATOM 1334 N N . ASP A 1 177 ? 25.034 -15.970 -20.992 1.00 50.38 177 ASP A N 1
ATOM 1335 C CA . ASP A 1 177 ? 25.910 -16.771 -21.859 1.00 50.38 177 ASP A CA 1
ATOM 1336 C C . ASP A 1 177 ? 25.365 -18.186 -22.162 1.00 50.38 177 ASP A C 1
ATOM 1338 O O . ASP A 1 177 ? 25.917 -18.907 -22.993 1.00 50.38 177 ASP A O 1
ATOM 1342 N N . THR A 1 178 ? 24.293 -18.609 -21.483 1.00 52.47 178 THR A N 1
ATOM 1343 C CA . THR A 1 178 ? 23.666 -19.939 -21.633 1.00 52.47 178 THR A CA 1
ATOM 1344 C C . THR A 1 178 ? 22.346 -19.940 -22.421 1.00 52.47 178 THR A C 1
ATOM 1346 O O . THR A 1 178 ? 21.745 -21.006 -22.571 1.00 52.47 178 THR A O 1
ATOM 1349 N N . ASN A 1 179 ? 21.913 -18.787 -22.948 1.00 44.53 179 ASN A N 1
ATOM 1350 C CA . ASN A 1 179 ? 20.780 -18.635 -23.879 1.00 44.53 179 ASN A CA 1
ATOM 1351 C C . ASN A 1 179 ? 21.266 -18.232 -25.275 1.00 44.53 179 ASN A C 1
ATOM 1353 O O . ASN A 1 179 ? 20.578 -18.603 -26.252 1.00 44.53 179 ASN A O 1
#

Sequence (179 aa):
MLCSFYLSETVAVDTLGMLLSISQIVLVPVVLGSLINHYAHSAVLRFESWLPSISIVIILLIIAIIVALNSQQLLEVGLLTLIAVILHNLLGLTGGFCISRLFGFNLRQSHTIAIEVGMQNSGLGAALALQFFSGAAALPAALFSVWHNISGSILASHWSQKRSSLEYAMKDQESTDTN

Solvent-accessible surface area (backbone atoms only — not comparable to full-atom values): 9654 Å² total; per-residue (Å²): 103,68,67,40,73,78,32,62,91,81,46,88,65,62,57,68,59,53,52,50,49,47,40,60,73,45,51,50,52,51,51,51,51,50,50,47,43,69,77,40,38,78,61,45,66,74,44,54,85,50,50,64,60,53,51,52,53,52,52,52,51,53,36,51,50,52,48,64,77,32,47,71,58,41,73,77,48,33,68,62,42,50,52,50,38,51,50,53,34,51,48,23,29,52,45,26,28,53,51,31,47,73,73,67,46,52,72,69,58,14,52,52,41,8,48,62,54,26,53,69,73,25,68,59,49,24,53,51,19,53,72,72,69,35,68,68,62,16,46,53,25,38,53,33,51,56,49,42,57,52,54,48,50,53,50,50,51,57,52,49,59,65,55,72,37,69,71,44,59,54,53,54,47,56,63,58,78,74,111

Secondary structure (DSSP, 8-state):
-HHHHHHTTTS---HHHHHHHHIIIIIHHHHHHHHHHHHSHHHHHHHTTTHHHHHHHHHHHHHHHHHHHTHHHHHHHHHHHHHHHHHHHHHHHHHHHHHHHHTT--HHHHHHHHHHHHS--HHHHHHHHHHHS-TGGGHHHHHHHHHHHHHHHHHHHHHHHHHSSHHHHHHHHHHHTT-

Mean predicted aligned error: 7.05 Å

Foldseek 3Di:
DVVCVVCVVPDDFPPVVLVVCCCVVPVVVVVVVVVCCVPVVVVCVVCVVVVVVVVVVVLVVLLVVLCVVCVVVCVVCVVVLLVVLLVQLVCQLVVLLVVCVVVVHDPVNSNVSSLVRSPDPLVSQLVSCVVGPHSSSSNSSSSNVVVSVVVVVVSVVVVVVVCPDPVNVVVVVVVVVVD

Nearest PDB structures (foldseek):
  4n7w-assembly1_A  TM=9.655E-01  e=6.755E-09  Yersinia frederiksenii
  7cyg-assembly2_B  TM=9.835E-01  e=2.726E-08  Yersinia frederiksenii
  7cyk-assembly2_B  TM=9.853E-01  e=6.096E-08  Yersinia frederiksenii
  6lgv-assembly1_A  TM=9.200E-01  e=1.225E-07  Yersinia frederiksenii
  3zux-assembly1_A  TM=9.703E-01  e=1.994E-06  Neisseria meningitidis

pLDDT: mean 87.78, std 11.42, range [44.53, 98.12]